Protein AF-A0A9D7GRB6-F1 (afdb_monomer)

pLDDT: mean 74.23, std 19.23, range [30.47, 96.69]

Solvent-accessible surface area (backbone atoms only — not comparable to full-atom values): 12781 Å² total; per-residue (Å²): 112,68,69,60,53,55,51,49,52,53,52,54,50,51,52,49,63,70,42,46,72,62,55,56,62,52,70,77,57,81,84,87,87,84,82,86,86,83,90,81,83,87,77,93,72,79,91,76,79,85,77,67,75,57,80,51,92,94,45,71,57,85,63,56,83,92,40,52,65,61,55,51,53,51,53,52,49,38,44,75,72,61,76,44,55,74,68,58,46,53,55,52,48,55,53,50,51,52,50,51,51,54,48,48,57,71,71,44,74,87,49,69,74,73,76,59,61,47,77,60,53,74,71,62,54,55,80,60,55,64,50,51,52,51,51,51,51,55,50,51,51,53,51,51,52,64,71,50,50,71,69,50,62,40,95,87,85,40,78,35,84,55,57,82,52,53,45,39,93,86,79,58,23,56,37,85,30,34,90,87,80,64,48,69,60,94,51,97,81,51,58,48,33,91,88,78,66,48,76,42,53,114

Structure (mmCIF, N/CA/C/O backbone):
data_AF-A0A9D7GRB6-F1
#
_entry.id   AF-A0A9D7GRB6-F1
#
loop_
_atom_site.group_PDB
_atom_site.id
_atom_site.type_symbol
_atom_site.label_atom_id
_atom_site.label_alt_id
_atom_site.label_comp_id
_atom_site.label_asym_id
_atom_site.label_entity_id
_atom_site.label_seq_id
_atom_site.pdbx_PDB_ins_code
_atom_site.Cartn_x
_atom_site.Cartn_y
_atom_site.Cartn_z
_atom_site.occupancy
_atom_site.B_iso_or_equiv
_atom_site.auth_seq_id
_atom_site.auth_comp_id
_atom_site.auth_asym_id
_atom_site.auth_atom_id
_atom_site.pdbx_PDB_model_num
ATOM 1 N N . MET A 1 1 ? 20.530 38.333 32.242 1.00 65.38 1 MET A N 1
ATOM 2 C CA . MET A 1 1 ? 21.457 37.936 31.153 1.00 65.38 1 MET A CA 1
ATOM 3 C C . MET A 1 1 ? 22.022 36.534 31.358 1.00 65.38 1 MET A C 1
ATOM 5 O O . MET A 1 1 ? 21.988 35.754 30.419 1.00 65.38 1 MET A O 1
ATOM 9 N N . THR A 1 2 ? 22.459 36.169 32.565 1.00 76.38 2 THR A N 1
ATOM 10 C CA . THR A 1 2 ? 23.012 34.835 32.875 1.00 76.38 2 THR A CA 1
ATOM 11 C C . THR A 1 2 ? 22.049 33.680 32.582 1.00 76.38 2 THR A C 1
ATOM 13 O O . THR A 1 2 ? 22.452 32.716 31.943 1.00 76.38 2 THR A O 1
ATOM 16 N N . SER A 1 3 ? 20.762 33.794 32.928 1.00 82.00 3 SER A N 1
ATOM 17 C CA . SER A 1 3 ? 19.780 32.722 32.675 1.00 82.00 3 SER A CA 1
ATOM 18 C C . SER A 1 3 ? 19.515 32.461 31.186 1.00 82.00 3 SER A C 1
ATOM 20 O O . SER A 1 3 ? 19.271 31.324 30.798 1.00 82.00 3 SER A O 1
ATOM 22 N N . LEU A 1 4 ? 19.610 33.495 30.340 1.00 86.75 4 LEU A N 1
ATOM 23 C CA . LEU A 1 4 ? 19.452 33.359 28.887 1.00 86.75 4 LEU A CA 1
ATOM 24 C C . LEU A 1 4 ? 20.675 32.674 28.264 1.00 86.75 4 LEU A C 1
ATOM 26 O O . LEU A 1 4 ? 20.525 31.817 27.399 1.00 86.75 4 LEU A O 1
ATOM 30 N N . ILE A 1 5 ? 21.874 32.992 28.760 1.00 91.19 5 ILE A N 1
ATOM 31 C CA . ILE A 1 5 ? 23.123 32.347 28.337 1.00 91.19 5 ILE A CA 1
ATOM 32 C C . ILE A 1 5 ? 23.120 30.868 28.740 1.00 91.19 5 ILE A C 1
ATOM 34 O O . ILE A 1 5 ? 23.418 30.013 27.913 1.00 91.19 5 ILE A O 1
ATOM 38 N N . VAL A 1 6 ? 22.718 30.549 29.975 1.00 90.06 6 VAL A N 1
ATOM 39 C CA . VAL A 1 6 ? 22.624 29.157 30.448 1.00 90.06 6 VAL A CA 1
ATOM 40 C C . VAL A 1 6 ? 21.597 28.366 29.633 1.00 90.06 6 VAL A C 1
ATOM 42 O O . VAL A 1 6 ? 21.891 27.252 29.204 1.00 90.06 6 VAL A O 1
ATOM 45 N N . GLY A 1 7 ? 20.428 28.950 29.347 1.00 90.62 7 GLY A N 1
ATOM 46 C CA . GLY A 1 7 ? 19.418 28.316 28.496 1.00 90.62 7 GLY A CA 1
ATOM 47 C C . GLY A 1 7 ? 19.926 28.035 27.080 1.00 90.62 7 GLY A C 1
ATOM 48 O O . GLY A 1 7 ? 19.751 26.931 26.570 1.00 90.62 7 GLY A O 1
ATOM 49 N N . LEU A 1 8 ? 20.621 28.998 26.468 1.00 94.44 8 LEU A N 1
ATOM 50 C CA . LEU A 1 8 ? 21.187 28.841 25.129 1.00 94.44 8 LEU A CA 1
ATOM 51 C C . LEU A 1 8 ? 22.271 27.755 25.090 1.00 94.44 8 LEU A C 1
ATOM 53 O O . LEU A 1 8 ? 22.273 26.933 24.178 1.00 94.44 8 LEU A O 1
ATOM 57 N N . VAL A 1 9 ? 23.144 27.693 26.099 1.00 94.75 9 VAL A N 1
ATOM 58 C CA . VAL A 1 9 ? 24.184 26.655 26.196 1.00 94.75 9 VAL A CA 1
ATOM 59 C C . VAL A 1 9 ? 23.571 25.259 26.325 1.00 94.75 9 VAL A C 1
ATOM 61 O O . VAL A 1 9 ? 24.031 24.334 25.659 1.00 94.75 9 VAL A O 1
ATOM 64 N N . LEU A 1 10 ? 22.508 25.097 27.119 1.00 94.12 10 LEU A N 1
ATOM 65 C CA . LEU A 1 10 ? 21.832 23.804 27.272 1.00 94.12 10 LEU A CA 1
ATOM 66 C C . LEU A 1 10 ? 21.112 23.364 25.991 1.00 94.12 10 LEU A C 1
ATOM 68 O O . LEU A 1 10 ? 21.194 22.195 25.618 1.00 94.12 10 LEU A O 1
ATOM 72 N N . ILE A 1 11 ? 20.456 24.292 25.288 1.00 94.44 11 ILE A N 1
ATOM 73 C CA . ILE A 1 11 ? 19.777 24.001 24.016 1.00 94.44 11 ILE A CA 1
ATOM 74 C C . ILE A 1 11 ? 20.798 23.616 22.941 1.00 94.44 11 ILE A C 1
ATOM 76 O O . ILE A 1 11 ? 20.655 22.579 22.296 1.00 94.44 11 ILE A O 1
ATOM 80 N N . VAL A 1 12 ? 21.858 24.412 22.776 1.00 93.81 12 VAL A N 1
ATOM 81 C CA . VAL A 1 12 ? 22.907 24.148 21.780 1.00 93.81 12 VAL A CA 1
ATOM 82 C C . VAL A 1 12 ? 23.642 22.842 22.098 1.00 93.81 12 VAL A C 1
ATOM 84 O O . VAL A 1 12 ? 23.866 22.034 21.198 1.00 93.81 12 VAL A O 1
ATOM 87 N N . GLY A 1 13 ? 23.949 22.586 23.373 1.00 92.00 13 GLY A N 1
ATOM 88 C CA . GLY A 1 13 ? 24.570 21.337 23.818 1.00 92.00 13 GLY A CA 1
ATOM 89 C C . GLY A 1 13 ? 23.689 20.108 23.579 1.00 92.00 13 GLY A C 1
ATOM 90 O O . GLY A 1 13 ? 24.179 19.090 23.091 1.00 92.00 13 GLY A O 1
ATOM 91 N N . GLY A 1 14 ? 22.383 20.209 23.848 1.00 91.56 14 GLY A N 1
ATOM 92 C CA . GLY A 1 14 ? 21.423 19.133 23.593 1.00 91.56 14 GLY A CA 1
ATOM 93 C C . GLY A 1 14 ? 21.277 18.804 22.105 1.00 91.56 14 GLY A C 1
ATOM 94 O O . GLY A 1 14 ? 21.304 17.633 21.727 1.00 91.56 14 GLY A O 1
ATOM 95 N N . ILE A 1 15 ? 21.199 19.829 21.249 1.00 90.94 15 ILE A N 1
ATOM 96 C CA . ILE A 1 15 ? 21.140 19.658 19.788 1.00 90.94 15 ILE A CA 1
ATOM 97 C C . ILE A 1 15 ? 22.430 19.007 19.271 1.00 90.94 15 ILE A C 1
ATOM 99 O O . ILE A 1 15 ? 22.367 18.066 18.481 1.00 90.94 15 ILE A O 1
ATOM 103 N N . ALA A 1 16 ? 23.598 19.453 19.743 1.00 86.56 16 ALA A N 1
ATOM 104 C CA . ALA A 1 16 ? 24.883 18.883 19.343 1.00 86.56 16 ALA A CA 1
ATOM 105 C C . ALA A 1 16 ? 25.030 17.411 19.770 1.00 86.56 16 ALA A C 1
ATOM 107 O O . ALA A 1 16 ? 25.493 16.587 18.980 1.00 86.56 16 ALA A O 1
ATOM 108 N N . PHE A 1 17 ? 24.589 17.057 20.982 1.00 88.31 17 PHE A N 1
ATOM 109 C CA . PHE A 1 17 ? 24.600 15.675 21.469 1.00 88.31 17 PHE A CA 1
ATOM 110 C C . PHE A 1 17 ? 23.692 14.763 20.630 1.00 88.31 17 PHE A C 1
ATOM 112 O O . PHE A 1 17 ? 24.100 13.666 20.250 1.00 88.31 17 PHE A O 1
ATOM 119 N N . ALA A 1 18 ? 22.494 15.236 20.271 1.00 85.06 18 ALA A N 1
ATOM 120 C CA . ALA A 1 18 ? 21.565 14.496 19.419 1.00 85.06 18 ALA A CA 1
ATOM 121 C C . ALA A 1 18 ? 22.053 14.362 17.962 1.00 85.06 18 ALA A C 1
ATOM 123 O O . ALA A 1 18 ? 21.797 13.347 17.315 1.00 85.06 18 ALA A O 1
ATOM 124 N N . ALA A 1 19 ? 22.777 15.360 17.443 1.00 79.94 19 ALA A N 1
ATOM 125 C CA . ALA A 1 19 ? 23.294 15.368 16.072 1.00 79.94 19 ALA A CA 1
ATOM 126 C C . ALA A 1 19 ? 24.624 14.605 15.897 1.00 79.94 19 ALA A C 1
ATOM 128 O O . ALA A 1 19 ? 24.976 14.228 14.776 1.00 79.94 19 ALA A O 1
ATOM 129 N N . ALA A 1 20 ? 25.356 14.332 16.983 1.00 79.19 20 ALA A N 1
ATOM 130 C CA . ALA A 1 20 ? 26.643 13.631 16.968 1.00 79.19 20 ALA A CA 1
ATOM 131 C C . ALA A 1 20 ? 26.664 12.289 16.189 1.00 79.19 20 ALA A C 1
ATOM 133 O O . ALA A 1 20 ? 27.606 12.082 15.416 1.00 79.19 20 ALA A O 1
ATOM 134 N N . PRO A 1 21 ? 25.673 11.377 16.307 1.00 72.88 21 PRO A N 1
ATOM 135 C CA . PRO A 1 21 ? 25.681 10.121 15.548 1.00 72.88 21 PRO A CA 1
ATOM 136 C C . PRO A 1 21 ? 25.435 10.303 14.040 1.00 72.88 21 PRO A C 1
ATOM 138 O O . PRO A 1 21 ? 25.879 9.474 13.247 1.00 72.88 21 PRO A O 1
ATOM 141 N N . LEU A 1 22 ? 24.770 11.387 13.624 1.00 71.25 22 LEU A N 1
ATOM 142 C CA . LEU A 1 22 ? 24.510 11.693 12.211 1.00 71.25 22 LEU A CA 1
ATOM 143 C C . LEU A 1 22 ? 25.721 12.345 11.536 1.00 71.25 22 LEU A C 1
ATOM 145 O O . LEU A 1 22 ? 26.006 12.070 10.373 1.00 71.25 22 LEU A O 1
ATOM 149 N N . LEU A 1 23 ? 26.462 13.170 12.280 1.00 68.31 23 LEU A N 1
ATOM 150 C CA . LEU A 1 23 ? 27.670 13.834 11.788 1.00 68.31 23 LEU A CA 1
ATOM 151 C C . LEU A 1 23 ? 28.828 12.843 11.591 1.00 68.31 23 LEU A C 1
ATOM 153 O O . LEU A 1 23 ? 29.526 12.938 10.586 1.00 68.31 23 LEU A O 1
ATOM 157 N N . ARG A 1 24 ? 28.974 11.839 12.473 1.00 66.00 24 ARG A N 1
ATOM 158 C CA . ARG A 1 24 ? 29.981 10.767 12.316 1.00 66.00 24 ARG A CA 1
ATOM 159 C C . ARG A 1 24 ? 29.756 9.905 11.070 1.00 66.00 24 ARG A C 1
ATOM 161 O O . ARG A 1 24 ? 30.712 9.556 10.396 1.00 66.00 24 ARG A O 1
ATOM 168 N N . ARG A 1 25 ? 28.497 9.625 10.705 1.00 52.62 25 ARG A N 1
ATOM 169 C CA . ARG A 1 25 ? 28.180 8.892 9.462 1.00 52.62 25 ARG A CA 1
ATOM 170 C C . ARG A 1 25 ? 28.544 9.665 8.195 1.00 52.62 25 ARG A C 1
ATOM 172 O O . ARG A 1 25 ? 28.720 9.050 7.151 1.00 52.62 25 ARG A O 1
ATOM 179 N N . ARG A 1 26 ? 28.620 10.998 8.270 1.00 51.03 26 ARG A N 1
ATOM 180 C CA . ARG A 1 26 ? 28.918 11.856 7.118 1.00 51.03 26 ARG A CA 1
ATOM 181 C C . ARG A 1 26 ? 30.416 12.059 6.896 1.00 51.03 26 ARG A C 1
ATOM 183 O O . ARG A 1 26 ? 30.803 12.299 5.764 1.00 51.03 26 ARG A O 1
ATOM 190 N N . SER A 1 27 ? 31.244 11.943 7.935 1.00 57.34 27 SER A N 1
ATOM 191 C CA . SER A 1 27 ? 32.704 12.068 7.818 1.00 57.34 27 SER A CA 1
ATOM 192 C C . SER A 1 27 ? 33.390 10.814 7.273 1.00 57.34 27 SER A C 1
ATOM 194 O O . SER A 1 27 ? 34.467 10.927 6.701 1.00 57.34 27 SER A O 1
ATOM 196 N N . ASP A 1 28 ? 32.764 9.641 7.406 1.00 52.66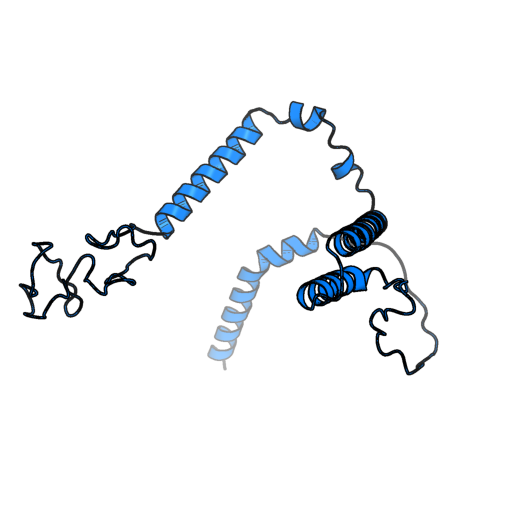 28 ASP A N 1
ATOM 197 C CA . ASP A 1 28 ? 33.303 8.386 6.856 1.00 52.66 28 ASP A CA 1
ATOM 198 C C . ASP A 1 28 ? 32.987 8.226 5.353 1.00 52.66 28 ASP A C 1
ATOM 200 O O . ASP A 1 28 ? 33.514 7.340 4.682 1.00 52.66 28 ASP A O 1
ATOM 204 N N . GLY A 1 29 ? 32.144 9.111 4.809 1.00 48.94 29 GLY A N 1
ATOM 205 C CA . GLY A 1 29 ? 31.837 9.218 3.389 1.00 48.94 29 GLY A CA 1
ATOM 206 C C . GLY A 1 29 ? 32.605 10.360 2.731 1.00 48.94 29 GLY A C 1
ATOM 207 O O . GLY A 1 29 ? 32.099 11.475 2.641 1.00 48.94 29 GLY A O 1
ATOM 208 N N . SER A 1 30 ? 33.770 10.027 2.176 1.00 42.19 30 SER A N 1
ATOM 209 C CA . SER A 1 30 ? 34.374 10.654 0.987 1.00 42.19 30 SER A CA 1
ATOM 210 C C . SER A 1 30 ? 34.895 12.098 1.075 1.00 42.19 30 SER A C 1
ATOM 212 O O . SER A 1 30 ? 34.183 13.059 0.809 1.00 42.19 30 SER A O 1
ATOM 214 N N . ASP A 1 31 ? 36.210 12.187 1.265 1.00 36.69 31 ASP A N 1
ATOM 215 C CA . ASP A 1 31 ? 37.131 13.063 0.526 1.00 36.69 31 ASP A CA 1
ATOM 216 C C . ASP A 1 31 ? 38.388 12.215 0.198 1.00 36.69 31 ASP A C 1
ATOM 218 O O . ASP A 1 31 ? 38.603 11.213 0.892 1.00 36.69 31 ASP A O 1
ATOM 222 N N . PRO A 1 32 ? 39.289 12.582 -0.743 1.00 56.88 32 PRO A N 1
ATOM 223 C CA . PRO A 1 32 ? 39.220 13.652 -1.753 1.00 56.88 32 PRO A CA 1
ATOM 224 C C . PRO A 1 32 ? 39.780 13.234 -3.145 1.00 56.88 32 PRO A C 1
ATOM 226 O O . PRO A 1 32 ? 40.523 12.264 -3.254 1.00 56.88 32 PRO A O 1
ATOM 229 N N . SER A 1 33 ? 39.521 14.010 -4.210 1.00 36.19 33 SER A N 1
ATOM 230 C CA . SER A 1 33 ? 40.541 14.385 -5.223 1.00 36.19 33 SER A CA 1
ATOM 231 C C . SER A 1 33 ? 39.955 15.264 -6.341 1.00 36.19 33 SER A C 1
ATOM 233 O O . SER A 1 33 ? 39.050 14.838 -7.053 1.00 36.19 33 SER A O 1
ATOM 235 N N . GLY A 1 34 ? 40.557 16.442 -6.560 1.00 31.83 34 GLY A N 1
ATOM 236 C CA . GLY A 1 34 ? 40.781 16.943 -7.924 1.00 31.83 34 GLY A CA 1
ATOM 237 C C . GLY A 1 34 ? 40.079 18.229 -8.383 1.00 31.83 34 GLY A C 1
ATOM 238 O O . GLY A 1 34 ? 39.118 18.167 -9.130 1.00 31.83 34 GLY A O 1
ATOM 239 N N . ALA A 1 35 ? 40.690 19.371 -8.050 1.00 30.48 35 ALA A N 1
ATOM 240 C CA . ALA A 1 35 ? 40.984 20.499 -8.955 1.00 30.48 35 ALA A CA 1
ATOM 241 C C . ALA A 1 35 ? 39.850 21.321 -9.635 1.00 30.48 35 ALA A C 1
ATOM 243 O O . ALA A 1 35 ? 39.161 20.888 -10.552 1.00 30.48 35 ALA A O 1
ATOM 244 N N . ALA A 1 36 ? 39.810 22.611 -9.270 1.00 33.69 36 ALA A N 1
ATOM 245 C CA . ALA A 1 36 ? 39.368 23.753 -10.095 1.00 33.69 36 ALA A CA 1
ATOM 246 C C . ALA A 1 36 ? 40.316 23.960 -11.322 1.00 33.69 36 ALA A C 1
ATOM 248 O O . ALA A 1 36 ? 41.353 23.293 -11.340 1.00 33.69 36 ALA A O 1
ATOM 249 N N . PRO A 1 37 ? 40.108 24.903 -12.285 1.00 51.41 37 PRO A N 1
ATOM 250 C CA . PRO A 1 37 ? 39.185 26.053 -12.297 1.00 51.41 37 PRO A CA 1
ATOM 251 C C . PRO A 1 37 ? 38.485 26.327 -13.657 1.00 51.41 37 PRO A C 1
ATOM 253 O O . PRO A 1 37 ? 38.696 25.629 -14.640 1.00 51.41 37 PRO A O 1
ATOM 256 N N . GLY A 1 38 ? 37.724 27.427 -13.738 1.00 30.47 38 GLY A N 1
ATOM 257 C CA . GLY A 1 38 ? 37.561 28.164 -15.000 1.00 30.47 38 GLY A CA 1
ATOM 258 C C . GLY A 1 38 ? 36.122 28.480 -15.388 1.00 30.47 38 GLY A C 1
ATOM 259 O O . GLY A 1 38 ? 35.462 27.696 -16.058 1.00 30.47 38 GLY A O 1
ATOM 260 N N . GLY A 1 39 ? 35.652 29.669 -15.012 1.00 33.47 39 GLY A N 1
ATOM 261 C CA . GLY A 1 39 ? 34.485 30.268 -15.650 1.00 33.47 39 GLY A CA 1
ATOM 262 C C . GLY A 1 39 ? 34.836 30.835 -17.026 1.00 33.47 39 GLY A C 1
ATOM 263 O O . GLY A 1 39 ? 35.947 31.316 -17.217 1.00 33.47 39 GLY A O 1
ATOM 264 N N . ALA A 1 40 ? 33.876 30.815 -17.950 1.00 34.66 40 ALA A N 1
ATOM 265 C CA . ALA A 1 40 ? 33.502 31.954 -18.789 1.00 34.66 40 ALA A CA 1
ATOM 266 C C . ALA A 1 40 ? 32.402 31.555 -19.789 1.00 34.66 40 ALA A C 1
ATOM 268 O O . ALA A 1 40 ? 32.578 30.664 -20.609 1.00 34.66 40 ALA A O 1
ATOM 269 N N . ASN A 1 41 ? 31.334 32.352 -19.752 1.00 37.25 41 ASN A N 1
ATOM 270 C CA . ASN A 1 41 ? 30.505 32.792 -20.873 1.00 37.25 41 ASN A CA 1
ATOM 271 C C . ASN A 1 41 ? 29.433 31.879 -21.499 1.00 37.25 41 ASN A C 1
ATOM 273 O O . ASN A 1 41 ? 29.687 30.980 -22.285 1.00 37.25 41 ASN A O 1
ATOM 277 N N . ALA A 1 42 ? 28.206 32.363 -21.269 1.00 33.22 42 ALA A N 1
ATOM 278 C CA . ALA A 1 42 ? 27.261 32.794 -22.299 1.00 33.22 42 ALA A CA 1
ATOM 279 C C . ALA A 1 42 ? 26.583 31.713 -23.150 1.00 33.22 42 ALA A C 1
ATOM 281 O O . ALA A 1 42 ? 27.071 31.327 -24.200 1.00 33.22 42 ALA A O 1
ATOM 282 N N . ALA A 1 43 ? 25.334 31.420 -22.794 1.00 34.00 43 ALA A N 1
ATOM 283 C CA . ALA A 1 43 ? 24.201 31.846 -23.613 1.00 34.00 43 ALA A CA 1
ATOM 284 C C . ALA A 1 43 ? 22.916 31.707 -22.792 1.00 34.00 43 ALA A C 1
ATOM 286 O O . ALA A 1 43 ? 22.458 30.607 -22.497 1.00 34.00 43 ALA A O 1
ATOM 287 N N . ARG A 1 44 ? 22.309 32.845 -22.435 1.00 39.22 44 ARG A N 1
ATOM 288 C CA . ARG A 1 44 ? 20.858 32.878 -22.252 1.00 39.22 44 ARG A CA 1
ATOM 289 C C . ARG A 1 44 ? 20.264 32.814 -23.655 1.00 39.22 44 ARG A C 1
ATOM 291 O O . ARG A 1 44 ? 20.180 33.835 -24.327 1.00 39.22 44 ARG A O 1
ATOM 298 N N . 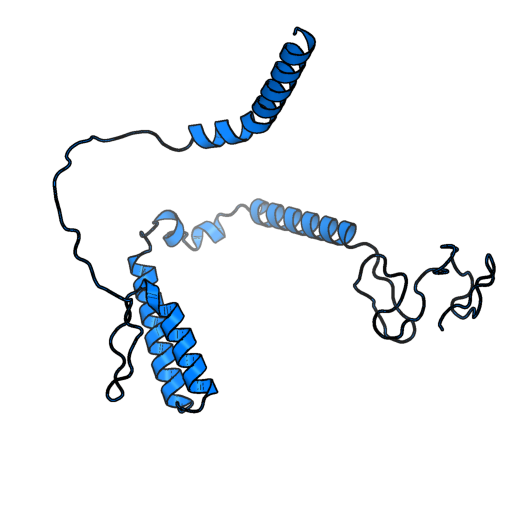GLY A 1 45 ? 19.938 31.603 -24.087 1.00 32.31 45 GLY A N 1
ATOM 299 C CA . GLY A 1 45 ? 18.952 31.345 -25.124 1.00 32.31 45 GLY A CA 1
ATOM 300 C C . GLY A 1 45 ? 17.641 31.044 -24.419 1.00 32.31 45 GLY A C 1
ATOM 301 O O . GLY A 1 45 ? 17.552 30.110 -23.627 1.00 32.31 45 GLY A O 1
ATOM 302 N N . HIS A 1 46 ? 16.676 31.921 -24.631 1.00 41.91 46 HIS A N 1
ATOM 303 C CA . HIS A 1 46 ? 15.284 31.733 -24.270 1.00 41.91 46 HIS A CA 1
ATOM 304 C C . HIS A 1 46 ? 14.715 30.555 -25.106 1.00 41.91 46 HIS A C 1
ATOM 306 O O . HIS A 1 46 ? 15.337 30.151 -26.085 1.00 41.91 46 HIS A O 1
ATOM 312 N N . GLU A 1 47 ? 13.515 30.081 -24.754 1.00 43.22 47 GLU A N 1
ATOM 313 C CA . GLU A 1 47 ? 12.591 29.256 -25.573 1.00 43.22 47 GLU A CA 1
ATOM 314 C C . GLU A 1 47 ? 12.901 27.753 -25.753 1.00 43.22 47 GLU A C 1
ATOM 316 O O . GLU A 1 47 ? 13.748 27.321 -26.528 1.00 43.22 47 GLU A O 1
ATOM 321 N N . GLY A 1 48 ? 12.100 26.941 -25.058 1.00 35.66 48 GLY A N 1
ATOM 322 C CA . GLY A 1 48 ? 12.037 25.492 -25.198 1.00 35.66 48 GLY A CA 1
ATOM 323 C C . GLY A 1 48 ? 10.999 24.914 -24.242 1.00 35.66 48 GLY A C 1
ATOM 324 O O . GLY A 1 48 ? 11.350 24.192 -23.316 1.00 35.66 48 GLY A O 1
ATOM 325 N N . GLU A 1 49 ? 9.732 25.291 -24.421 1.00 39.53 49 GLU A N 1
ATOM 326 C CA . GLU A 1 49 ? 8.589 24.576 -23.836 1.00 39.53 49 GLU A CA 1
ATOM 327 C C . GLU A 1 49 ? 8.784 23.065 -24.083 1.00 39.53 49 GLU A C 1
ATOM 329 O O . GLU A 1 49 ? 9.082 22.698 -25.229 1.00 39.53 49 GLU A O 1
ATOM 334 N N . PRO A 1 50 ? 8.690 22.178 -23.072 1.00 40.38 50 PRO A N 1
ATOM 335 C CA . PRO A 1 50 ? 8.842 20.749 -23.304 1.00 40.38 50 PRO A CA 1
ATOM 336 C C . PRO A 1 50 ? 7.690 20.295 -24.199 1.00 40.38 50 PRO A C 1
ATOM 338 O O . PRO A 1 50 ? 6.554 20.138 -23.754 1.00 40.38 50 PRO A O 1
ATOM 341 N N . ARG A 1 51 ? 7.978 20.129 -25.492 1.00 48.91 51 ARG A N 1
ATOM 342 C CA . ARG A 1 51 ? 7.030 19.568 -26.446 1.00 48.91 51 ARG A CA 1
ATOM 343 C C . ARG A 1 51 ? 6.736 18.139 -26.011 1.00 48.91 51 ARG A C 1
ATOM 345 O O . ARG A 1 51 ? 7.596 17.265 -26.107 1.00 48.91 51 ARG A O 1
ATOM 352 N N . ALA A 1 52 ? 5.523 17.943 -25.504 1.00 52.50 52 ALA A N 1
ATOM 353 C CA . ALA A 1 52 ? 4.927 16.631 -25.341 1.00 52.50 52 ALA A CA 1
ATOM 354 C C . ALA A 1 52 ? 4.965 15.883 -26.682 1.00 52.50 52 ALA A C 1
ATOM 356 O O . ALA A 1 52 ? 4.903 16.501 -27.755 1.00 52.50 52 ALA A O 1
ATOM 357 N N . ALA A 1 53 ? 5.094 14.559 -26.602 1.00 48.44 53 ALA A N 1
ATOM 358 C CA . ALA A 1 53 ? 5.057 13.691 -27.764 1.00 48.44 53 ALA A CA 1
ATOM 359 C C . ALA A 1 53 ? 3.796 14.015 -28.573 1.00 48.44 53 ALA A C 1
ATOM 361 O O . ALA A 1 53 ? 2.690 14.033 -28.052 1.00 48.44 53 ALA A O 1
ATOM 362 N N . THR A 1 54 ? 3.967 14.370 -29.841 1.00 46.88 54 THR A N 1
ATOM 363 C CA . THR A 1 54 ? 2.839 14.674 -30.719 1.00 46.88 54 THR A CA 1
ATOM 364 C C . THR A 1 54 ? 2.694 13.502 -31.674 1.00 46.88 54 THR A C 1
ATOM 366 O O . THR A 1 54 ? 3.619 13.194 -32.423 1.00 46.88 54 THR A O 1
ATOM 369 N N . LEU A 1 55 ? 1.552 12.817 -31.623 1.00 45.38 55 LEU A N 1
ATOM 370 C CA . LEU A 1 55 ? 1.183 11.800 -32.604 1.00 45.38 55 LEU A CA 1
ATOM 371 C C . LEU A 1 55 ? 0.962 12.480 -33.961 1.00 45.38 55 LEU A C 1
ATOM 373 O O . LEU A 1 55 ? -0.063 13.127 -34.177 1.00 45.38 55 LEU A O 1
ATOM 377 N N . VAL A 1 56 ? 1.924 12.334 -34.872 1.00 43.16 56 VAL A N 1
ATOM 378 C CA . VAL A 1 56 ? 1.807 12.761 -36.270 1.00 43.16 56 VAL A CA 1
ATOM 379 C C . VAL A 1 56 ? 1.866 11.509 -37.143 1.00 43.16 56 VAL A C 1
ATOM 381 O O . VAL A 1 56 ? 2.814 10.735 -37.069 1.00 43.16 56 VAL A O 1
ATOM 384 N N . ASP A 1 57 ? 0.821 11.292 -37.941 1.00 36.62 57 ASP A N 1
ATOM 385 C CA . ASP A 1 57 ? 0.766 10.261 -38.991 1.00 36.62 57 ASP A CA 1
ATOM 386 C C . ASP A 1 57 ? 1.066 8.816 -38.522 1.00 36.62 57 ASP A C 1
ATOM 388 O O . ASP A 1 57 ? 1.796 8.058 -39.153 1.00 36.62 57 ASP A O 1
ATOM 392 N N . GLY A 1 58 ? 0.529 8.426 -37.358 1.00 50.56 58 GLY A N 1
ATOM 393 C CA . GLY A 1 58 ? 0.678 7.065 -36.818 1.00 50.56 58 GLY A CA 1
ATOM 394 C C . GLY A 1 58 ? 2.081 6.720 -36.300 1.00 50.56 58 GLY A C 1
ATOM 395 O O . GLY A 1 58 ? 2.296 5.608 -35.819 1.00 50.56 58 GLY A O 1
ATOM 396 N N . THR A 1 59 ? 3.022 7.666 -36.336 1.00 44.59 59 THR A N 1
ATOM 397 C CA . THR A 1 59 ? 4.376 7.509 -35.799 1.00 44.59 59 THR A CA 1
ATOM 398 C C . THR A 1 59 ? 4.626 8.522 -34.686 1.00 44.59 59 THR A C 1
ATOM 400 O O . THR A 1 59 ? 4.549 9.730 -34.886 1.00 44.59 59 THR A O 1
ATOM 403 N N . VAL A 1 60 ? 4.904 8.022 -33.480 1.00 51.34 60 VAL A N 1
ATOM 404 C CA . VAL A 1 60 ? 5.254 8.849 -32.316 1.00 51.34 60 VAL A CA 1
ATOM 405 C C . VAL A 1 60 ? 6.727 9.244 -32.415 1.00 51.34 60 VAL A C 1
ATOM 407 O O . VAL A 1 60 ? 7.595 8.370 -32.357 1.00 51.34 60 VAL A O 1
ATOM 410 N N . GLU A 1 61 ? 7.005 10.544 -32.522 1.00 48.09 61 GLU A N 1
ATOM 411 C CA . GLU A 1 61 ? 8.360 11.096 -32.398 1.00 48.09 61 GLU A CA 1
ATOM 412 C C . GLU A 1 61 ? 8.975 10.725 -31.032 1.00 48.09 61 GLU A C 1
ATOM 414 O O . GLU A 1 61 ? 8.275 10.714 -30.011 1.00 48.09 61 GLU A O 1
ATOM 419 N N . PRO A 1 62 ? 10.273 10.384 -30.971 1.00 53.53 62 PRO A N 1
ATOM 420 C CA . PRO A 1 62 ? 10.870 9.820 -29.769 1.00 53.53 62 PRO A CA 1
ATOM 421 C C . PRO A 1 62 ? 10.930 10.848 -28.631 1.00 53.53 62 PRO A C 1
ATOM 423 O O . PRO A 1 62 ? 11.659 11.837 -28.693 1.00 53.53 62 PRO A O 1
ATOM 426 N N . ALA A 1 63 ? 10.192 10.574 -27.553 1.00 55.84 63 ALA A N 1
ATOM 427 C CA . ALA A 1 63 ? 10.311 11.303 -26.297 1.00 55.84 63 ALA A CA 1
ATOM 428 C C . ALA A 1 63 ? 11.711 11.082 -25.674 1.00 55.84 63 ALA A C 1
ATOM 430 O O . ALA A 1 63 ? 12.225 9.960 -25.733 1.00 55.84 63 ALA A O 1
ATOM 431 N N . PRO A 1 64 ? 12.335 12.111 -25.068 1.00 62.59 64 PRO A N 1
ATOM 432 C CA . PRO A 1 64 ? 13.611 11.957 -24.368 1.00 62.59 64 PRO A CA 1
ATOM 433 C C . PRO A 1 64 ? 13.485 10.971 -23.196 1.00 62.59 64 PRO A C 1
ATOM 435 O O . PRO A 1 64 ? 12.402 10.807 -22.641 1.00 62.59 64 PRO A O 1
ATOM 438 N N . ASP A 1 65 ? 14.595 10.349 -22.780 1.00 61.06 65 ASP A N 1
ATOM 439 C CA . ASP A 1 65 ? 14.618 9.269 -21.771 1.00 61.06 65 ASP A CA 1
ATOM 440 C C . ASP A 1 65 ? 13.868 9.621 -20.461 1.00 61.06 65 ASP A C 1
ATOM 442 O O . ASP A 1 65 ? 13.239 8.760 -19.849 1.00 61.06 65 ASP A O 1
ATOM 446 N N . GLY A 1 66 ? 13.858 10.899 -20.056 1.00 64.38 66 GLY A N 1
ATOM 447 C CA . GLY A 1 66 ? 13.126 11.396 -18.877 1.00 64.38 66 GLY A CA 1
ATOM 448 C C . GLY A 1 66 ? 11.610 11.581 -19.055 1.00 64.38 66 GLY A C 1
ATOM 449 O O . GLY A 1 66 ? 10.915 11.871 -18.086 1.00 64.38 66 GLY A O 1
ATOM 450 N N . ALA A 1 67 ? 11.086 11.420 -20.270 1.00 75.81 67 ALA A N 1
ATOM 451 C CA . ALA A 1 67 ? 9.676 11.595 -20.619 1.00 75.81 67 ALA A CA 1
ATOM 452 C C . ALA A 1 67 ? 8.954 10.268 -20.935 1.00 75.81 67 ALA A C 1
ATOM 454 O O . ALA A 1 67 ? 7.768 10.280 -21.256 1.00 75.81 67 ALA A O 1
ATOM 455 N N . LEU A 1 68 ? 9.630 9.118 -20.802 1.00 84.38 68 LEU A N 1
ATOM 456 C CA . LEU A 1 68 ? 9.050 7.795 -21.081 1.00 84.38 68 LEU A CA 1
ATOM 457 C C . LEU A 1 68 ? 7.863 7.446 -20.169 1.00 84.38 68 LEU A C 1
ATOM 459 O O . LEU A 1 68 ? 6.930 6.791 -20.621 1.00 84.38 68 LEU A O 1
ATOM 463 N N . GLY A 1 69 ? 7.874 7.911 -18.913 1.00 86.31 69 GLY A N 1
ATOM 464 C CA . GLY A 1 69 ? 6.737 7.755 -17.996 1.00 86.31 69 GLY A CA 1
ATOM 465 C C . GLY A 1 69 ? 5.500 8.520 -18.472 1.00 86.31 69 GLY A C 1
ATOM 466 O O . GLY A 1 69 ? 4.434 7.935 -18.603 1.00 86.31 69 GLY A O 1
ATOM 467 N N . MET A 1 70 ? 5.669 9.789 -18.857 1.00 87.12 70 MET A N 1
ATOM 468 C CA . MET A 1 70 ? 4.575 10.598 -19.416 1.00 87.12 70 MET A CA 1
ATOM 469 C C . MET A 1 70 ? 4.023 9.998 -20.718 1.00 87.12 70 MET A C 1
ATOM 471 O O . MET A 1 70 ? 2.820 10.036 -20.948 1.00 87.12 70 MET A O 1
ATOM 475 N N . ALA A 1 71 ? 4.882 9.390 -21.542 1.00 89.62 71 ALA A N 1
ATOM 476 C CA . ALA A 1 71 ? 4.454 8.696 -22.756 1.00 89.62 71 ALA A CA 1
ATOM 477 C C . ALA A 1 71 ? 3.636 7.418 -22.471 1.00 89.62 71 ALA A C 1
ATOM 479 O O . ALA A 1 71 ? 2.767 7.063 -23.266 1.00 89.62 71 ALA A O 1
ATOM 480 N N . LEU A 1 72 ? 3.895 6.719 -21.356 1.00 91.50 72 LEU A N 1
ATOM 481 C CA . LEU A 1 72 ? 3.058 5.596 -20.914 1.00 91.50 72 LEU A CA 1
ATOM 482 C C . LEU A 1 72 ? 1.693 6.089 -20.424 1.00 91.50 72 LEU A C 1
ATOM 484 O O . LEU A 1 72 ? 0.677 5.523 -20.823 1.00 91.50 72 LEU A O 1
ATOM 488 N N . ASP A 1 73 ? 1.668 7.167 -19.639 1.00 92.88 73 ASP A N 1
ATOM 489 C CA . ASP A 1 73 ? 0.425 7.760 -19.133 1.00 92.88 73 ASP A CA 1
ATOM 490 C C . ASP A 1 73 ? -0.475 8.260 -20.282 1.00 92.88 73 ASP A C 1
ATOM 492 O O . ASP A 1 73 ? -1.685 8.027 -20.288 1.00 92.88 73 ASP A O 1
ATOM 496 N N . GLU A 1 74 ? 0.107 8.895 -21.303 1.00 94.38 74 GLU A N 1
ATOM 497 C CA . GLU A 1 74 ? -0.615 9.335 -22.505 1.00 94.38 74 GLU A CA 1
ATOM 498 C C . GLU A 1 74 ? -1.179 8.151 -23.308 1.00 94.38 74 GLU A C 1
ATOM 500 O O . GLU A 1 74 ? -2.338 8.172 -23.731 1.00 94.38 74 GLU A O 1
ATOM 505 N N . LEU A 1 75 ? -0.402 7.072 -23.452 1.00 94.62 75 LEU A N 1
ATOM 506 C CA . LEU A 1 75 ? -0.846 5.851 -24.128 1.00 94.62 75 LEU A CA 1
ATOM 507 C C . LEU A 1 75 ? -2.029 5.185 -23.398 1.00 94.62 75 LEU A C 1
ATOM 509 O O . LEU A 1 75 ? -2.953 4.665 -24.034 1.00 94.62 75 LEU A O 1
ATOM 513 N N . GLU A 1 76 ? -2.015 5.186 -22.064 1.00 94.88 76 GLU A N 1
ATOM 514 C CA . GLU A 1 76 ? -3.117 4.675 -21.244 1.00 94.88 76 GLU A CA 1
ATOM 515 C C . GLU A 1 76 ? -4.372 5.540 -21.370 1.00 94.88 76 GLU A C 1
ATOM 517 O O . GLU A 1 76 ? -5.478 5.001 -21.505 1.00 94.88 76 GLU A O 1
ATOM 522 N N . LEU A 1 77 ? -4.203 6.863 -21.419 1.00 96.69 77 LEU A N 1
ATOM 523 C CA . LEU A 1 77 ? -5.289 7.802 -21.671 1.00 96.69 77 LEU A CA 1
ATOM 524 C C . LEU A 1 77 ? -5.932 7.548 -23.043 1.00 96.69 77 LEU A C 1
ATOM 526 O O . LEU A 1 77 ? -7.155 7.456 -23.144 1.00 96.69 77 LEU A O 1
ATOM 530 N N . ASP A 1 78 ? -5.135 7.374 -24.097 1.00 95.00 78 ASP A N 1
ATOM 531 C CA . ASP A 1 78 ? -5.633 7.116 -25.451 1.00 95.00 78 ASP A CA 1
ATOM 532 C C . ASP A 1 78 ? -6.400 5.792 -25.558 1.00 95.00 78 ASP A C 1
ATOM 534 O O . ASP A 1 78 ? -7.433 5.719 -26.235 1.00 95.00 78 ASP A O 1
ATOM 538 N N . ARG A 1 79 ? -5.964 4.753 -24.834 1.00 95.25 79 ARG A N 1
ATOM 539 C CA . ARG A 1 79 ? -6.719 3.500 -24.715 1.00 95.25 79 ARG A CA 1
ATOM 540 C C . ARG A 1 79 ? -8.028 3.691 -23.950 1.00 95.25 79 ARG A C 1
ATOM 542 O O . ARG A 1 79 ? -9.050 3.160 -24.383 1.00 95.25 79 ARG A O 1
ATOM 549 N N . ALA A 1 80 ? -8.023 4.439 -22.848 1.00 95.88 80 ALA A N 1
ATOM 550 C CA . ALA A 1 80 ? -9.232 4.735 -22.076 1.00 95.88 80 ALA A CA 1
ATOM 551 C C . ALA A 1 80 ? -10.248 5.563 -22.884 1.00 95.88 80 ALA A C 1
ATOM 553 O O . ALA A 1 80 ? -11.452 5.342 -22.778 1.00 95.88 80 ALA A O 1
ATOM 554 N N . MET A 1 81 ? -9.762 6.461 -23.746 1.00 94.62 81 MET A N 1
ATOM 555 C CA . MET A 1 81 ? -10.574 7.236 -24.691 1.00 94.62 81 MET A CA 1
ATOM 556 C C . MET A 1 81 ? -11.014 6.434 -25.927 1.00 94.62 81 MET A C 1
ATOM 558 O O . MET A 1 81 ? -11.743 6.960 -26.765 1.00 94.62 81 MET A O 1
ATOM 562 N N . GLY A 1 82 ? -10.582 5.176 -26.066 1.00 94.06 82 GLY A N 1
ATOM 563 C CA . GLY A 1 82 ? -10.947 4.307 -27.186 1.00 94.06 82 GLY A CA 1
ATOM 564 C C . GLY A 1 82 ? -10.275 4.661 -28.516 1.00 94.06 82 GLY A C 1
ATOM 565 O O . GLY A 1 82 ? -10.719 4.182 -29.556 1.00 94.06 82 GLY A O 1
ATOM 566 N N . LYS A 1 83 ? -9.208 5.473 -28.509 1.00 94.31 83 LYS A N 1
ATOM 567 C CA . LYS A 1 83 ? -8.465 5.843 -29.726 1.00 94.31 83 LYS A CA 1
ATOM 568 C C . LYS A 1 83 ? -7.612 4.704 -30.284 1.00 94.31 83 LYS A C 1
ATOM 570 O O . LYS A 1 83 ? -7.228 4.747 -31.448 1.00 94.31 83 LYS A O 1
ATOM 575 N N . LEU A 1 84 ? -7.298 3.710 -29.456 1.00 93.81 84 LEU A N 1
ATOM 576 C CA . LEU A 1 84 ? -6.383 2.625 -29.793 1.00 93.81 84 LEU A CA 1
ATOM 577 C C . LEU A 1 84 ? -7.060 1.266 -29.671 1.00 93.81 84 LEU A C 1
ATOM 579 O O . LEU A 1 84 ? -7.748 0.974 -28.686 1.00 93.81 84 LEU A O 1
ATOM 583 N N . SER A 1 85 ? -6.804 0.403 -30.655 1.00 94.44 85 SER A N 1
ATOM 584 C CA . SER A 1 85 ? -7.195 -0.998 -30.568 1.00 94.44 85 SER A CA 1
ATOM 585 C C . SER A 1 85 ? -6.357 -1.724 -29.498 1.00 94.44 85 SER A C 1
ATOM 587 O O . SER A 1 85 ? -5.245 -1.295 -29.170 1.00 94.44 85 SER A O 1
ATOM 589 N N . PRO A 1 86 ? -6.843 -2.849 -28.939 1.00 92.81 86 PRO A N 1
ATOM 590 C CA . PRO A 1 86 ? -6.063 -3.634 -27.983 1.00 92.81 86 PRO A CA 1
ATOM 591 C C . PRO A 1 86 ? -4.718 -4.118 -28.540 1.00 92.81 86 PRO A C 1
ATOM 593 O O . PRO A 1 86 ? -3.739 -4.158 -27.800 1.00 92.81 86 PRO A O 1
ATOM 596 N N . ALA A 1 87 ? -4.658 -4.466 -29.829 1.00 94.00 87 ALA A N 1
ATOM 597 C CA . ALA A 1 87 ? -3.430 -4.934 -30.468 1.00 94.00 87 ALA A CA 1
ATOM 598 C C . ALA A 1 87 ? -2.402 -3.799 -30.608 1.00 94.00 87 ALA A C 1
ATOM 600 O O . ALA A 1 87 ? -1.238 -3.981 -30.246 1.00 94.00 87 ALA A O 1
ATOM 601 N N . ASP A 1 88 ? -2.848 -2.618 -31.043 1.00 94.31 88 ASP A N 1
ATOM 602 C CA . ASP A 1 88 ? -1.977 -1.451 -31.226 1.00 94.31 88 ASP A CA 1
ATOM 603 C C . ASP A 1 88 ? -1.451 -0.931 -29.886 1.00 94.31 88 ASP A C 1
ATOM 605 O O . ASP A 1 88 ? -0.266 -0.626 -29.755 1.00 94.31 88 ASP A O 1
ATOM 609 N N . TYR A 1 89 ? -2.297 -0.920 -28.850 1.00 94.19 89 TYR A N 1
ATOM 610 C CA . TYR A 1 89 ? -1.882 -0.574 -27.491 1.00 94.19 89 TYR A CA 1
ATOM 611 C C . TYR A 1 89 ? -0.759 -1.486 -26.983 1.00 94.19 89 TYR A C 1
ATOM 613 O O . TYR A 1 89 ? 0.243 -0.997 -26.465 1.00 94.19 89 TYR A O 1
ATOM 621 N N . LEU A 1 90 ? -0.896 -2.808 -27.145 1.00 95.75 90 LEU A N 1
ATOM 622 C CA . LEU A 1 90 ? 0.124 -3.759 -26.697 1.00 95.75 90 LEU A CA 1
ATOM 623 C C . LEU A 1 90 ? 1.445 -3.568 -27.450 1.00 95.75 90 LEU A C 1
ATOM 625 O O . LEU A 1 90 ? 2.509 -3.591 -26.828 1.00 95.75 90 LEU A O 1
ATOM 629 N N . ALA A 1 91 ? 1.383 -3.338 -28.764 1.00 94.06 91 ALA A N 1
ATOM 630 C CA . ALA A 1 91 ? 2.566 -3.095 -29.584 1.00 94.06 91 ALA A CA 1
ATOM 631 C C . ALA A 1 91 ? 3.301 -1.808 -29.167 1.00 94.06 91 ALA A C 1
ATOM 633 O O . ALA A 1 91 ? 4.521 -1.822 -28.975 1.00 94.06 91 ALA A O 1
ATOM 634 N N . LEU A 1 92 ? 2.561 -0.712 -28.966 1.00 93.38 92 LEU A N 1
ATOM 635 C CA . LEU A 1 92 ? 3.114 0.575 -28.538 1.00 93.38 92 LEU A CA 1
ATOM 636 C C . LEU A 1 92 ? 3.683 0.508 -27.115 1.00 93.38 92 LEU A C 1
ATOM 638 O O . LEU A 1 92 ? 4.803 0.971 -26.879 1.00 93.38 92 LEU A O 1
ATOM 642 N N . ARG A 1 93 ? 2.972 -0.147 -26.189 1.00 94.56 93 ARG A N 1
ATOM 643 C CA . ARG A 1 93 ? 3.412 -0.354 -24.801 1.00 94.56 93 ARG A CA 1
ATOM 644 C C . ARG A 1 93 ? 4.713 -1.146 -24.740 1.00 94.56 93 ARG A C 1
ATOM 646 O O . ARG A 1 93 ? 5.671 -0.685 -24.129 1.00 94.56 93 ARG A O 1
ATOM 653 N N . ALA A 1 94 ? 4.802 -2.263 -25.462 1.00 94.75 94 ALA A N 1
ATOM 654 C CA . ALA A 1 94 ? 6.028 -3.059 -25.541 1.00 94.75 94 ALA A CA 1
ATOM 655 C C . ALA A 1 94 ? 7.207 -2.277 -26.157 1.00 94.75 94 ALA A C 1
ATOM 657 O O . ALA A 1 94 ? 8.375 -2.539 -25.861 1.00 94.75 94 ALA A O 1
ATOM 658 N N . GLY A 1 95 ? 6.933 -1.317 -27.045 1.00 92.50 95 GLY A N 1
ATOM 659 C CA . GLY A 1 95 ? 7.944 -0.407 -27.584 1.00 92.50 95 GLY A CA 1
ATOM 660 C C . GLY A 1 95 ? 8.450 0.614 -26.562 1.00 92.50 95 GLY A C 1
ATOM 661 O O . GLY A 1 95 ? 9.642 0.918 -26.545 1.00 92.50 9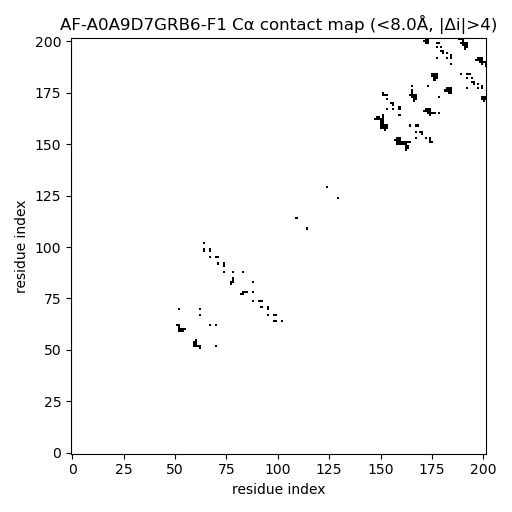5 GLY A O 1
ATOM 662 N N . LEU A 1 96 ? 7.568 1.165 -25.725 1.00 91.94 96 LEU A N 1
ATOM 663 C CA . LEU A 1 96 ? 7.946 2.079 -24.640 1.00 91.94 96 LEU A CA 1
ATOM 664 C C . LEU A 1 96 ? 8.697 1.348 -23.520 1.00 91.94 96 LEU A C 1
ATOM 666 O O . LEU A 1 96 ? 9.727 1.836 -23.066 1.00 91.94 96 LEU A O 1
ATOM 670 N N . GLU A 1 97 ? 8.244 0.152 -23.139 1.00 90.31 97 GLU A N 1
ATOM 671 C CA . GLU A 1 97 ? 8.895 -0.672 -22.113 1.00 90.31 97 GLU A CA 1
ATOM 672 C C . GLU A 1 97 ? 10.330 -1.044 -22.499 1.00 90.31 97 GLU A C 1
ATOM 674 O O . GLU A 1 97 ? 11.241 -0.858 -21.694 1.00 90.31 97 GLU A O 1
ATOM 679 N N . ARG A 1 98 ? 10.564 -1.483 -23.745 1.00 92.38 98 ARG A N 1
ATOM 680 C CA . ARG A 1 98 ? 11.925 -1.757 -24.240 1.00 92.38 98 ARG A CA 1
ATOM 681 C C . ARG A 1 98 ? 12.828 -0.529 -24.152 1.00 92.38 98 ARG A C 1
ATOM 683 O O . ARG A 1 98 ? 13.941 -0.617 -23.650 1.00 92.38 98 ARG A O 1
ATOM 690 N N . ARG A 1 99 ? 12.327 0.640 -24.560 1.00 87.62 99 ARG A N 1
ATOM 691 C CA . ARG A 1 99 ? 13.083 1.899 -24.469 1.00 87.62 99 ARG A CA 1
ATOM 692 C C . ARG A 1 99 ? 13.398 2.287 -23.023 1.00 87.62 99 ARG A C 1
ATOM 694 O O . ARG A 1 99 ? 14.501 2.751 -22.753 1.00 87.62 99 ARG A O 1
ATOM 701 N N . ALA A 1 100 ? 12.468 2.062 -22.095 1.00 86.75 100 ALA A N 1
ATOM 702 C CA . ALA A 1 100 ? 12.695 2.292 -20.669 1.00 86.75 100 ALA A CA 1
ATOM 703 C C . ALA A 1 100 ? 13.768 1.353 -20.103 1.00 86.75 100 ALA A C 1
ATOM 705 O O . ALA A 1 100 ? 14.634 1.793 -19.347 1.00 86.75 100 ALA A O 1
ATOM 706 N N . GLN A 1 101 ? 13.756 0.082 -20.511 1.00 85.62 101 GLN A N 1
ATOM 707 C CA . GLN A 1 101 ? 14.797 -0.881 -20.152 1.00 85.62 101 GLN A CA 1
ATOM 708 C C . GLN A 1 101 ? 16.167 -0.460 -20.697 1.00 85.62 101 GLN A C 1
ATOM 710 O O . GLN A 1 101 ? 17.139 -0.452 -19.945 1.00 85.62 101 GLN A O 1
ATOM 715 N N . ASP A 1 102 ? 16.241 -0.041 -21.961 1.00 86.88 102 ASP A N 1
ATOM 716 C CA . ASP A 1 102 ? 17.485 0.424 -22.582 1.00 86.88 102 ASP A CA 1
ATOM 717 C C . ASP A 1 102 ? 18.018 1.705 -21.920 1.00 86.88 102 ASP A C 1
ATOM 719 O O . ASP A 1 102 ? 19.223 1.852 -21.704 1.00 86.88 102 ASP A O 1
ATOM 723 N N . ALA A 1 103 ? 17.136 2.647 -21.574 1.00 84.81 103 ALA A N 1
ATOM 724 C CA . ALA A 1 103 ? 17.500 3.858 -20.841 1.00 84.81 103 ALA A CA 1
ATOM 725 C C . ALA A 1 103 ? 18.036 3.528 -19.439 1.00 84.81 103 ALA A C 1
ATOM 727 O O . ALA A 1 103 ? 19.080 4.049 -19.039 1.00 84.81 103 ALA A O 1
ATOM 728 N N . LEU A 1 104 ? 17.380 2.608 -18.723 1.00 82.38 104 LEU A N 1
ATOM 729 C CA . LEU A 1 104 ? 17.843 2.150 -17.417 1.00 82.38 104 LEU A CA 1
ATOM 730 C C . LEU A 1 104 ? 19.207 1.462 -17.528 1.00 82.38 104 LEU A C 1
ATOM 732 O O . LEU A 1 104 ? 20.106 1.796 -16.762 1.00 82.38 104 LEU A O 1
ATOM 736 N N . ALA A 1 105 ? 19.393 0.576 -18.509 1.00 84.25 105 ALA A N 1
ATOM 737 C CA . ALA A 1 105 ? 20.662 -0.102 -18.759 1.00 84.25 105 ALA A CA 1
ATOM 738 C C . ALA A 1 105 ? 21.805 0.879 -19.069 1.00 84.25 105 ALA A C 1
ATOM 740 O O . ALA A 1 105 ? 22.915 0.683 -18.588 1.00 84.25 105 ALA A O 1
ATOM 741 N N . ARG A 1 106 ? 21.535 1.960 -19.815 1.00 82.81 106 ARG A N 1
ATOM 742 C CA . ARG A 1 106 ? 22.516 3.030 -20.081 1.00 82.81 106 ARG A CA 1
ATOM 743 C C . ARG A 1 106 ? 22.842 3.867 -18.844 1.00 82.81 106 ARG A C 1
ATOM 745 O O . ARG A 1 106 ? 23.982 4.288 -18.680 1.00 82.81 106 ARG A O 1
ATOM 752 N N . SER A 1 107 ? 21.845 4.140 -18.001 1.00 77.44 107 SER A N 1
ATOM 753 C CA . SER A 1 107 ? 22.015 4.919 -16.763 1.00 77.44 107 SER A CA 1
ATOM 754 C C . SER A 1 107 ? 22.650 4.115 -15.626 1.00 77.44 107 SER A C 1
ATOM 756 O O . SER A 1 107 ? 23.251 4.679 -14.712 1.00 77.44 107 SER A O 1
ATOM 758 N N . ARG A 1 108 ? 22.525 2.789 -15.685 1.00 79.62 108 ARG A N 1
ATOM 759 C CA . ARG A 1 108 ? 23.152 1.870 -14.752 1.00 79.62 108 ARG A CA 1
ATOM 760 C C . ARG A 1 108 ? 24.642 1.832 -15.063 1.00 79.62 108 ARG A C 1
ATOM 762 O O . ARG A 1 108 ? 25.052 1.259 -16.068 1.00 79.62 108 ARG A O 1
ATOM 769 N N . LEU A 1 109 ? 25.468 2.393 -14.176 1.00 63.78 109 LEU A N 1
ATOM 770 C CA . LEU A 1 109 ? 26.858 1.952 -14.136 1.00 63.78 109 LEU A CA 1
ATOM 771 C C . LEU A 1 109 ? 26.836 0.447 -13.835 1.00 63.78 109 LEU A C 1
ATOM 773 O O . LEU A 1 109 ? 26.182 0.058 -12.862 1.00 63.78 109 LEU A O 1
ATOM 777 N N . PRO A 1 110 ? 27.499 -0.398 -14.645 1.00 60.75 110 PRO A N 1
ATOM 778 C CA . PRO A 1 110 ? 27.692 -1.792 -14.289 1.00 60.75 110 PRO A CA 1
ATOM 779 C C . PRO A 1 110 ? 28.373 -1.818 -12.925 1.00 60.75 110 PRO A C 1
ATOM 781 O O . PRO A 1 110 ? 29.500 -1.341 -12.789 1.00 60.75 110 PRO A O 1
ATOM 784 N N . ASP A 1 111 ? 27.668 -2.312 -11.913 1.00 57.00 111 ASP A N 1
ATOM 785 C CA . ASP A 1 111 ? 28.270 -2.572 -10.618 1.00 57.00 111 ASP A CA 1
ATOM 786 C C . ASP A 1 111 ? 28.687 -4.043 -10.639 1.00 57.00 111 ASP A C 1
ATOM 788 O O . ASP A 1 111 ? 27.836 -4.927 -10.468 1.00 57.00 111 ASP A O 1
ATOM 792 N N . PRO A 1 112 ? 29.978 -4.337 -10.882 1.00 56.97 112 PRO A N 1
ATOM 793 C CA . PRO A 1 112 ? 30.445 -5.709 -10.968 1.00 56.97 112 PRO A CA 1
ATOM 794 C C . PRO A 1 112 ? 30.201 -6.479 -9.665 1.00 56.97 112 PRO A C 1
ATOM 796 O O . PRO A 1 112 ? 30.218 -7.699 -9.696 1.00 56.97 112 PRO A O 1
ATOM 799 N N . GLN A 1 113 ? 29.946 -5.818 -8.531 1.00 56.09 113 GLN A N 1
ATOM 800 C CA . GLN A 1 113 ? 29.659 -6.486 -7.261 1.00 56.09 113 GLN A CA 1
ATOM 801 C C . GLN A 1 113 ? 28.196 -6.943 -7.145 1.00 56.09 113 GLN A C 1
ATOM 803 O O . GLN A 1 113 ? 27.927 -7.943 -6.483 1.00 56.09 113 GLN A O 1
ATOM 808 N N . ILE A 1 114 ? 27.261 -6.257 -7.812 1.00 58.72 114 ILE A N 1
ATOM 809 C CA . ILE A 1 114 ? 25.830 -6.607 -7.824 1.00 58.72 114 ILE A CA 1
ATOM 810 C C . ILE A 1 114 ? 25.527 -7.612 -8.939 1.00 58.72 114 ILE A C 1
ATOM 812 O O . ILE A 1 114 ? 24.789 -8.572 -8.726 1.00 58.72 114 ILE A O 1
ATOM 816 N N . ASP A 1 115 ? 26.118 -7.422 -10.121 1.00 63.06 115 ASP A N 1
ATOM 817 C CA . ASP A 1 115 ? 25.861 -8.275 -11.288 1.00 63.06 115 ASP A CA 1
ATOM 818 C C . ASP A 1 115 ? 26.693 -9.569 -11.288 1.00 63.06 115 ASP A C 1
ATOM 820 O O . ASP A 1 115 ? 26.351 -10.522 -11.989 1.00 63.06 115 ASP A O 1
ATOM 824 N N . ALA A 1 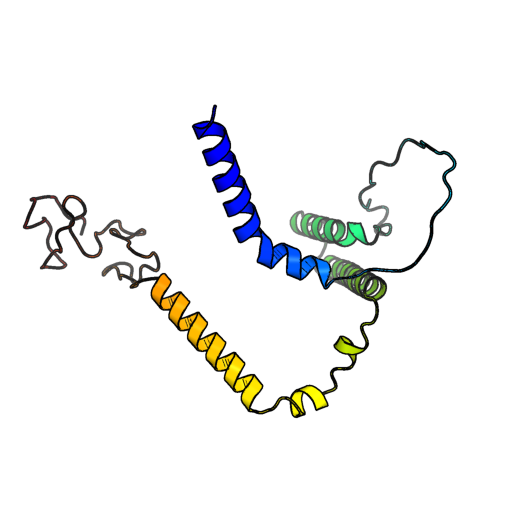116 ? 27.757 -9.639 -10.479 1.00 57.09 116 ALA A N 1
ATOM 825 C CA . ALA A 1 116 ? 28.571 -10.839 -10.310 1.00 57.09 116 ALA A CA 1
ATOM 826 C C . ALA A 1 116 ? 28.303 -11.583 -9.001 1.00 57.09 116 ALA A C 1
ATOM 828 O O . ALA A 1 116 ? 29.189 -12.314 -8.577 1.00 57.09 116 ALA A O 1
ATOM 829 N N . VAL A 1 117 ? 27.132 -11.447 -8.362 1.00 52.22 117 VAL A N 1
ATOM 830 C CA . VAL A 1 117 ? 26.707 -12.405 -7.327 1.00 52.22 117 VAL A CA 1
ATOM 831 C C . VAL A 1 117 ? 26.455 -13.733 -8.049 1.00 52.22 117 VAL A C 1
ATOM 833 O O . VAL A 1 117 ? 25.380 -13.924 -8.621 1.00 52.22 117 VAL A O 1
ATOM 836 N N . PRO A 1 118 ? 27.421 -14.669 -8.111 1.00 53.88 118 PRO A N 1
ATOM 837 C CA . PRO A 1 118 ? 27.207 -15.913 -8.817 1.00 53.88 118 PRO A CA 1
ATOM 838 C C . PRO A 1 118 ? 26.240 -16.730 -7.954 1.00 53.88 118 PRO A C 1
ATOM 840 O O . PRO A 1 118 ? 26.148 -16.523 -6.740 1.00 53.88 118 PRO A O 1
ATOM 843 N N . ALA A 1 119 ? 25.597 -17.747 -8.524 1.00 50.84 119 ALA A N 1
ATOM 844 C CA . ALA A 1 119 ? 24.874 -18.760 -7.744 1.00 50.84 119 ALA A CA 1
ATOM 845 C C . ALA A 1 119 ? 25.707 -19.328 -6.560 1.00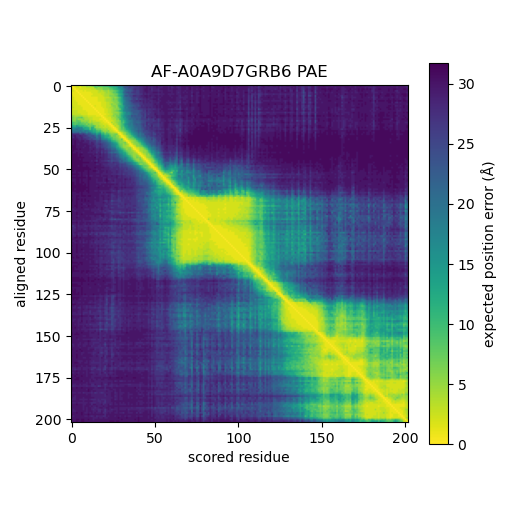 50.84 119 ALA A C 1
ATOM 847 O O . ALA A 1 119 ? 25.155 -19.841 -5.592 1.00 50.84 119 ALA A O 1
ATOM 848 N N . ALA A 1 120 ? 27.035 -19.162 -6.597 1.00 46.06 120 ALA A N 1
ATOM 849 C CA . ALA A 1 120 ? 27.968 -19.430 -5.511 1.00 46.06 120 ALA A CA 1
ATOM 850 C C . ALA A 1 120 ? 27.772 -18.578 -4.240 1.00 46.06 120 ALA A C 1
ATOM 852 O O . ALA A 1 120 ? 27.997 -19.104 -3.163 1.00 46.06 120 ALA A O 1
ATOM 853 N N . VAL A 1 121 ? 27.336 -17.312 -4.302 1.00 53.09 121 VAL A N 1
ATOM 854 C CA . VAL A 1 121 ? 27.053 -16.513 -3.085 1.00 53.09 121 VAL A CA 1
ATOM 855 C C . VAL A 1 121 ? 25.757 -16.981 -2.422 1.00 53.09 121 VAL A C 1
ATOM 857 O O . VAL A 1 121 ? 25.691 -17.041 -1.199 1.00 53.09 121 VAL A O 1
ATOM 860 N N . ALA A 1 122 ? 24.765 -17.421 -3.205 1.00 53.56 122 ALA A N 1
ATOM 861 C CA . ALA A 1 122 ? 23.595 -18.115 -2.662 1.00 53.56 122 ALA A CA 1
ATOM 862 C C . ALA A 1 122 ? 23.980 -19.453 -1.998 1.00 53.56 122 ALA A C 1
ATOM 864 O O . ALA A 1 122 ? 23.396 -19.820 -0.985 1.00 53.56 122 ALA A O 1
ATOM 865 N N . ALA A 1 123 ? 24.997 -20.142 -2.530 1.00 52.78 123 ALA A N 1
ATOM 866 C CA . ALA A 1 123 ? 25.548 -21.374 -1.960 1.00 52.78 123 ALA A CA 1
ATOM 867 C C . ALA A 1 123 ? 26.567 -21.153 -0.817 1.00 52.78 123 ALA A C 1
ATOM 869 O O . ALA A 1 123 ? 26.898 -22.105 -0.116 1.00 52.78 123 ALA A O 1
ATOM 870 N N . ALA A 1 124 ? 27.075 -19.929 -0.636 1.00 54.41 124 ALA A N 1
ATOM 871 C CA . ALA A 1 124 ? 28.096 -19.568 0.353 1.00 54.41 124 ALA A CA 1
ATOM 872 C C . ALA A 1 124 ? 27.559 -18.700 1.500 1.00 54.41 124 ALA A C 1
ATOM 874 O O . ALA A 1 124 ? 28.323 -18.332 2.394 1.00 54.41 124 ALA A O 1
ATOM 875 N N . LEU A 1 125 ? 26.261 -18.371 1.502 1.00 55.31 125 LEU A N 1
ATOM 876 C CA . LEU A 1 125 ? 25.612 -17.837 2.693 1.00 55.31 125 LEU A CA 1
ATOM 877 C C . LEU A 1 125 ? 25.710 -18.915 3.780 1.00 55.31 125 LEU A C 1
ATOM 879 O O . LEU A 1 125 ? 25.170 -20.004 3.583 1.00 55.31 125 LEU A O 1
ATOM 883 N N . PRO A 1 126 ? 26.391 -18.657 4.912 1.00 59.72 126 PRO A N 1
ATOM 884 C CA . PRO A 1 126 ? 26.366 -19.602 6.019 1.00 59.72 126 PRO A CA 1
ATOM 885 C C . PRO A 1 126 ? 24.902 -19.828 6.405 1.00 59.72 126 PRO A C 1
ATOM 887 O O . PRO A 1 126 ? 24.133 -18.867 6.423 1.00 59.72 126 PRO A O 1
ATOM 890 N N . ASP A 1 127 ? 24.510 -21.059 6.752 1.00 59.66 127 ASP A N 1
ATOM 891 C CA . ASP A 1 127 ? 23.131 -21.417 7.150 1.00 59.66 127 ASP A CA 1
ATOM 892 C C . ASP A 1 127 ? 22.552 -20.505 8.254 1.00 59.66 127 ASP A C 1
ATOM 894 O O . ASP A 1 127 ? 21.350 -20.486 8.524 1.00 59.66 127 ASP A O 1
ATOM 898 N N . GLU A 1 128 ? 23.420 -19.771 8.942 1.00 57.56 128 GLU A N 1
ATOM 899 C CA . GLU A 1 128 ? 23.139 -18.783 9.976 1.00 57.56 128 GLU A CA 1
ATOM 900 C C . GLU A 1 128 ? 22.570 -17.466 9.426 1.00 57.56 128 GLU A C 1
ATOM 902 O O . GLU A 1 128 ? 21.719 -16.868 10.079 1.00 57.56 128 GLU A O 1
ATOM 907 N N . ALA A 1 129 ? 22.969 -17.021 8.230 1.00 63.91 129 ALA A N 1
ATOM 908 C CA . ALA A 1 129 ? 22.478 -15.777 7.632 1.00 63.91 129 ALA A CA 1
ATOM 909 C C . ALA A 1 129 ? 20.981 -15.848 7.252 1.00 63.91 129 ALA A C 1
ATOM 911 O O . ALA A 1 129 ? 20.234 -14.940 7.632 1.00 63.91 129 ALA A O 1
ATOM 912 N N . PRO A 1 130 ? 20.484 -16.931 6.616 1.00 70.00 130 PRO A N 1
ATOM 913 C CA . PRO A 1 130 ? 19.049 -17.137 6.427 1.00 70.00 130 PRO A CA 1
ATOM 914 C C . PRO A 1 130 ? 18.285 -17.227 7.756 1.00 70.00 130 PRO A C 1
ATOM 916 O O . PRO A 1 130 ? 17.199 -16.663 7.883 1.00 70.00 130 PRO A O 1
ATOM 919 N N . ARG A 1 131 ? 18.861 -17.886 8.774 1.00 75.06 131 ARG A N 1
ATOM 920 C CA . ARG A 1 131 ? 18.256 -18.012 10.114 1.00 75.06 131 ARG A CA 1
ATOM 921 C C . ARG A 1 131 ? 18.167 -16.675 10.849 1.00 75.06 131 ARG A C 1
ATOM 923 O O . ARG A 1 131 ? 17.144 -16.393 11.464 1.00 75.06 131 ARG A O 1
ATOM 930 N N . ALA A 1 132 ? 19.200 -15.840 10.766 1.00 76.62 132 ALA A N 1
ATOM 931 C CA . ALA A 1 132 ? 19.203 -14.505 11.353 1.00 76.62 132 ALA A CA 1
ATOM 932 C C . ALA A 1 132 ? 18.142 -13.607 10.703 1.00 76.62 132 ALA A C 1
ATOM 934 O O . ALA A 1 132 ? 17.400 -12.927 11.408 1.00 76.62 132 ALA A O 1
ATOM 935 N N . LEU A 1 133 ? 18.011 -13.649 9.373 1.00 80.56 133 LEU A N 1
ATOM 936 C CA . LEU A 1 133 ? 16.972 -12.899 8.670 1.00 80.56 133 LEU A CA 1
ATOM 937 C C . LEU A 1 133 ? 15.562 -13.390 9.036 1.00 80.56 133 LEU A C 1
ATOM 939 O O . LEU A 1 133 ? 14.682 -12.570 9.290 1.00 80.56 133 LEU A O 1
ATOM 943 N N . ALA A 1 134 ? 15.359 -14.707 9.135 1.00 83.94 134 ALA A N 1
ATOM 944 C CA . ALA A 1 134 ? 14.097 -15.285 9.595 1.00 83.94 134 ALA A CA 1
ATOM 945 C C . ALA A 1 134 ? 13.756 -14.859 11.036 1.00 83.94 134 ALA A C 1
ATOM 947 O O . ALA A 1 134 ? 12.619 -14.485 11.311 1.00 83.94 134 ALA A O 1
ATOM 948 N N . ALA A 1 135 ? 14.743 -14.829 11.937 1.00 85.88 135 ALA A N 1
ATOM 949 C CA . ALA A 1 135 ? 14.555 -14.367 13.311 1.00 85.88 135 ALA A CA 1
ATOM 950 C C . ALA A 1 135 ? 14.165 -12.879 13.379 1.00 85.88 135 ALA A C 1
ATOM 952 O O . ALA A 1 135 ? 13.296 -12.499 14.167 1.00 85.88 135 ALA A O 1
ATOM 953 N N . ILE A 1 136 ? 14.770 -12.039 12.531 1.00 88.50 136 ILE A N 1
ATOM 954 C CA . ILE A 1 136 ? 14.412 -10.619 12.405 1.00 88.50 136 ILE A CA 1
ATOM 955 C C . ILE A 1 136 ? 12.982 -10.470 11.871 1.00 88.50 136 ILE A C 1
ATOM 957 O O . ILE A 1 136 ? 12.218 -9.673 12.413 1.00 88.50 136 ILE A O 1
ATOM 961 N N . ALA A 1 137 ? 12.598 -11.245 10.853 1.00 91.56 137 ALA A N 1
ATOM 962 C CA . ALA A 1 137 ? 11.243 -11.230 10.302 1.00 91.56 137 ALA A CA 1
ATOM 963 C C . ALA A 1 137 ? 10.197 -11.639 11.354 1.00 91.56 137 ALA A C 1
ATOM 965 O O . ALA A 1 137 ? 9.237 -10.904 11.579 1.00 91.56 137 ALA A O 1
ATOM 966 N N . GLU A 1 138 ? 10.430 -12.729 12.090 1.00 94.06 138 GLU A N 1
ATOM 967 C CA . GLU A 1 138 ? 9.554 -13.173 13.183 1.00 94.06 138 GLU A CA 1
ATOM 968 C C . GLU A 1 138 ? 9.462 -12.117 14.301 1.00 94.06 138 GLU A C 1
ATOM 970 O O . GLU A 1 138 ? 8.408 -11.880 14.896 1.00 94.0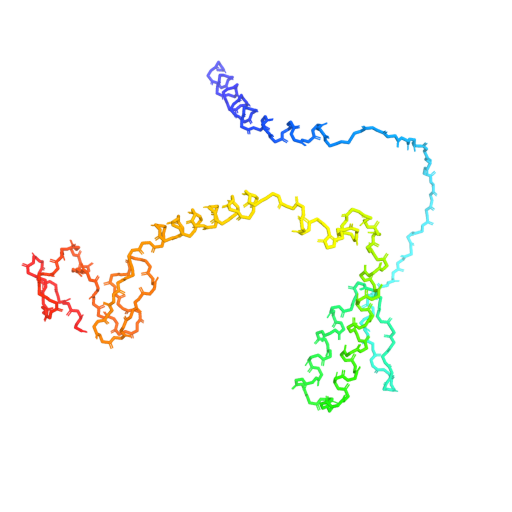6 138 GLU A O 1
ATOM 975 N N . GLN A 1 139 ? 10.573 -11.448 14.623 1.00 94.25 139 GLN A N 1
ATOM 976 C CA . GLN A 1 139 ? 10.570 -10.353 15.590 1.00 94.25 139 GLN A CA 1
ATOM 977 C C . GLN A 1 139 ? 9.754 -9.152 15.089 1.00 94.25 139 GLN A C 1
ATOM 979 O O . GLN A 1 139 ? 8.967 -8.594 15.855 1.00 94.25 139 GLN A O 1
ATOM 984 N N . ALA A 1 140 ? 9.896 -8.782 13.816 1.00 93.62 140 ALA A N 1
ATOM 985 C CA . ALA A 1 140 ? 9.127 -7.708 13.199 1.00 93.62 140 ALA A CA 1
ATOM 986 C C . ALA A 1 140 ? 7.623 -8.024 13.185 1.00 93.62 140 ALA A C 1
ATOM 988 O O . ALA A 1 140 ? 6.821 -7.178 13.575 1.00 93.62 140 ALA A O 1
ATOM 989 N N . GLU A 1 141 ? 7.233 -9.248 12.827 1.00 92.19 141 GLU A N 1
ATOM 990 C CA . GLU A 1 141 ? 5.835 -9.693 12.846 1.00 92.19 141 GLU A CA 1
ATOM 991 C C . GLU A 1 141 ? 5.231 -9.621 14.250 1.00 92.19 141 GLU A C 1
ATOM 993 O O . GLU A 1 141 ? 4.143 -9.070 14.430 1.00 92.19 141 GLU A O 1
ATOM 998 N N . ARG A 1 142 ? 5.957 -10.095 15.269 1.00 90.19 142 ARG A N 1
ATOM 999 C CA . ARG A 1 142 ? 5.520 -9.998 16.671 1.00 90.19 142 ARG A CA 1
ATOM 1000 C C . ARG A 1 142 ? 5.323 -8.552 17.115 1.00 90.19 142 ARG A C 1
ATOM 1002 O O . ARG A 1 142 ? 4.321 -8.250 17.762 1.00 90.19 142 ARG A O 1
ATOM 1009 N N . LEU A 1 143 ? 6.239 -7.653 16.751 1.00 92.62 143 LEU A N 1
ATOM 1010 C CA . LEU A 1 143 ? 6.119 -6.226 17.060 1.00 92.62 143 LEU A CA 1
ATOM 1011 C C . LEU A 1 143 ? 4.911 -5.598 16.359 1.00 92.62 143 LEU A C 1
ATOM 1013 O O . LEU A 1 143 ? 4.139 -4.884 16.995 1.00 92.62 143 LEU A O 1
ATOM 1017 N N . VAL A 1 144 ? 4.700 -5.900 15.077 1.00 88.00 144 VAL A N 1
ATOM 1018 C CA . VAL A 1 144 ? 3.536 -5.414 14.322 1.00 88.00 144 VAL A CA 1
ATOM 1019 C C . VAL A 1 144 ? 2.232 -5.924 14.936 1.00 88.00 144 VAL A C 1
ATOM 1021 O O . VAL A 1 144 ? 1.289 -5.147 15.085 1.00 88.00 144 VAL A O 1
ATOM 1024 N N . HIS A 1 145 ? 2.170 -7.196 15.336 1.00 85.00 145 HIS A N 1
ATOM 1025 C CA . HIS A 1 145 ? 1.002 -7.755 16.016 1.00 85.00 145 HIS A CA 1
ATOM 1026 C C . HIS A 1 145 ? 0.743 -7.098 17.374 1.00 85.00 145 HIS A C 1
ATOM 1028 O O . HIS A 1 145 ? -0.402 -6.763 17.671 1.00 85.00 145 HIS A O 1
ATOM 1034 N N . ALA A 1 146 ? 1.786 -6.853 18.169 1.00 84.25 146 ALA A N 1
ATOM 1035 C CA . ALA A 1 146 ? 1.653 -6.154 19.444 1.00 84.25 146 ALA A CA 1
ATOM 1036 C C . ALA A 1 146 ? 1.146 -4.711 19.262 1.00 84.25 146 ALA A C 1
ATOM 1038 O O . ALA A 1 146 ? 0.294 -4.256 20.023 1.00 84.25 146 ALA A O 1
ATOM 1039 N N . LEU A 1 147 ? 1.621 -4.008 18.229 1.00 83.06 147 LEU A N 1
ATOM 1040 C CA . LEU A 1 147 ? 1.207 -2.635 17.923 1.00 83.06 147 LEU A CA 1
ATOM 1041 C C . LEU A 1 147 ? -0.209 -2.546 17.340 1.00 83.06 147 LEU A C 1
ATOM 1043 O O . LEU A 1 147 ? -0.918 -1.581 17.616 1.00 83.06 147 LEU A O 1
ATOM 1047 N N . ARG A 1 148 ? -0.641 -3.538 16.548 1.00 82.69 148 ARG A N 1
ATOM 1048 C CA . ARG A 1 148 ? -1.997 -3.578 15.973 1.00 82.69 148 ARG A CA 1
ATOM 1049 C C . ARG A 1 148 ? -3.099 -3.815 17.005 1.00 82.69 148 ARG A C 1
ATOM 1051 O O . ARG A 1 148 ? -4.251 -3.584 16.670 1.00 82.69 148 ARG A O 1
ATOM 1058 N N . GLY A 1 149 ? -2.783 -4.228 18.233 1.00 74.44 149 GLY A N 1
ATOM 1059 C CA . GLY A 1 149 ? -3.784 -4.479 19.274 1.00 74.44 149 GLY A CA 1
ATOM 1060 C C . GLY A 1 149 ? -4.768 -5.618 18.936 1.00 74.44 149 GLY A C 1
ATOM 1061 O O . GLY A 1 149 ? -4.689 -6.235 17.872 1.00 74.44 149 GLY A O 1
ATOM 1062 N N . PRO A 1 150 ? -5.689 -5.955 19.856 1.00 73.94 150 PRO A N 1
ATOM 1063 C CA . PRO A 1 150 ? -6.668 -7.013 19.629 1.00 73.94 150 PRO A CA 1
ATOM 1064 C C . PRO A 1 150 ? -7.721 -6.592 18.593 1.00 73.94 150 PRO A C 1
ATOM 1066 O O . PRO A 1 150 ? -8.349 -5.539 18.715 1.00 73.94 150 PRO A O 1
ATOM 1069 N N . VAL A 1 151 ? -7.944 -7.456 17.599 1.00 78.44 151 VAL A N 1
ATOM 1070 C CA . VAL A 1 151 ? -9.036 -7.338 16.621 1.00 78.44 151 VAL A CA 1
ATOM 1071 C C . VAL A 1 151 ? -10.342 -7.695 17.325 1.00 78.44 151 VAL A C 1
ATOM 1073 O O . VAL A 1 151 ? -10.537 -8.837 17.744 1.00 78.44 151 VAL A O 1
ATOM 1076 N N . VAL A 1 152 ? -11.240 -6.724 17.470 1.00 84.25 152 VAL A N 1
ATOM 1077 C CA . VAL A 1 152 ? -12.587 -6.963 18.005 1.00 84.25 152 VAL A CA 1
ATOM 1078 C C . VAL A 1 152 ? -13.498 -7.465 16.885 1.00 84.25 152 VAL A C 1
ATOM 1080 O O . VAL A 1 152 ? -13.355 -7.067 15.735 1.00 84.25 152 VAL A O 1
ATOM 1083 N N . ALA A 1 153 ? -14.440 -8.357 17.179 1.00 85.31 153 ALA A N 1
ATOM 1084 C CA . ALA A 1 153 ? -15.396 -8.853 16.190 1.00 85.31 153 ALA A CA 1
ATOM 1085 C C . ALA A 1 153 ? -16.802 -8.326 16.489 1.00 85.31 153 ALA A C 1
ATOM 1087 O O . ALA A 1 153 ? -17.244 -8.311 17.634 1.00 85.31 153 ALA A O 1
ATOM 1088 N N . CYS A 1 154 ? -17.511 -7.912 15.441 1.00 85.19 154 CYS A N 1
ATOM 1089 C CA . CYS A 1 154 ? -18.943 -7.659 15.502 1.00 85.19 154 CYS A CA 1
ATOM 1090 C C . CYS A 1 154 ? -19.685 -8.987 15.329 1.00 85.19 154 CYS A C 1
ATOM 1092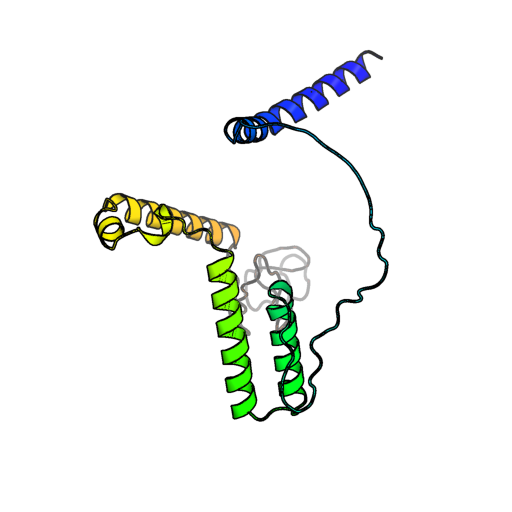 O O . CYS A 1 154 ? -19.395 -9.722 14.384 1.00 85.19 154 CYS A O 1
ATOM 1094 N N . ALA A 1 155 ? -20.667 -9.263 16.188 1.00 82.38 155 ALA A N 1
ATOM 1095 C CA . ALA A 1 155 ? -21.498 -10.464 16.085 1.00 82.38 155 ALA A CA 1
ATOM 1096 C C . ALA A 1 155 ? -22.277 -10.542 14.756 1.00 82.38 155 ALA A C 1
ATOM 1098 O O . ALA A 1 155 ? -22.494 -11.631 14.237 1.00 82.38 155 ALA A O 1
ATOM 1099 N N . THR A 1 156 ? -22.646 -9.390 14.187 1.00 86.31 156 THR A N 1
ATOM 1100 C CA . THR A 1 156 ? -23.454 -9.302 12.961 1.00 86.31 156 THR A CA 1
ATOM 1101 C C . THR A 1 156 ? -22.605 -9.212 11.693 1.00 86.31 156 THR A C 1
ATOM 1103 O O . THR A 1 156 ? -22.898 -9.869 10.700 1.00 86.31 156 THR A O 1
ATOM 1106 N N . CYS A 1 157 ? -21.546 -8.396 11.699 1.00 89.19 157 CYS A N 1
ATOM 1107 C CA . CYS A 1 157 ? -20.774 -8.097 10.487 1.00 89.19 157 CYS A CA 1
ATOM 1108 C C . CYS A 1 157 ? -19.436 -8.849 10.401 1.00 89.19 157 CYS A C 1
ATOM 1110 O O . CYS A 1 157 ? -18.795 -8.819 9.350 1.00 89.19 157 CYS A O 1
ATOM 1112 N N . GLY A 1 158 ? -18.957 -9.450 11.497 1.00 88.25 158 GLY A N 1
ATOM 1113 C CA . GLY A 1 158 ? -17.666 -10.143 11.564 1.00 88.25 158 GLY A CA 1
ATOM 1114 C C . GLY A 1 158 ? -16.490 -9.271 12.051 1.00 88.25 158 GLY A C 1
ATOM 1115 O O . GLY A 1 158 ? -16.717 -8.234 12.691 1.00 88.25 158 GLY A O 1
ATOM 1116 N N . PRO A 1 159 ? -15.234 -9.651 11.748 1.00 88.44 159 PRO A N 1
ATOM 1117 C CA . PRO A 1 159 ? -14.021 -9.026 12.293 1.00 88.44 159 PRO A CA 1
ATOM 1118 C C . PRO A 1 159 ? -13.917 -7.524 12.001 1.00 88.44 159 PRO A C 1
ATOM 1120 O O . PRO A 1 159 ? -14.171 -7.105 10.873 1.00 88.44 159 PRO A O 1
ATOM 1123 N N . ARG A 1 160 ? -13.528 -6.718 12.999 1.00 90.19 160 ARG A N 1
ATOM 1124 C CA . ARG A 1 160 ? -13.161 -5.303 12.837 1.00 90.19 160 ARG A CA 1
ATOM 1125 C C . ARG A 1 160 ? -11.645 -5.134 12.946 1.00 90.19 160 ARG A C 1
ATOM 1127 O O . ARG A 1 160 ? -11.114 -5.220 14.055 1.00 90.19 160 ARG A O 1
ATOM 1134 N N . PRO A 1 161 ? -10.940 -4.933 11.816 1.00 82.69 161 PRO A N 1
ATOM 1135 C CA . PRO A 1 161 ? -9.489 -4.766 11.814 1.00 82.69 161 PRO A CA 1
ATOM 1136 C C . PRO A 1 161 ? -9.032 -3.449 12.458 1.00 82.69 161 PRO A C 1
ATOM 1138 O O . PRO A 1 161 ? -7.837 -3.272 12.681 1.00 82.69 161 PRO A O 1
ATOM 1141 N N . GLU A 1 162 ? -9.948 -2.519 12.735 1.00 80.00 162 GLU A N 1
ATOM 1142 C CA . GLU A 1 162 ? -9.643 -1.231 13.339 1.00 80.00 162 GLU A CA 1
ATOM 1143 C C . GLU A 1 162 ? -9.311 -1.387 14.841 1.00 80.00 162 GLU A C 1
ATOM 1145 O O . GLU A 1 162 ? -10.179 -1.773 15.635 1.00 80.00 162 GLU A O 1
ATOM 1150 N N . PRO A 1 163 ? -8.077 -1.066 15.275 1.00 74.38 163 PRO A N 1
ATOM 1151 C CA . PRO A 1 163 ? -7.690 -1.180 16.676 1.00 74.38 163 PRO A CA 1
ATOM 1152 C C . PRO A 1 163 ? -8.502 -0.241 17.567 1.00 74.38 163 PRO A C 1
ATOM 1154 O O . PRO A 1 163 ? -8.646 0.947 17.279 1.00 74.38 163 PRO A O 1
ATOM 1157 N N . GLY A 1 164 ? -9.004 -0.763 18.688 1.00 75.19 164 GLY A N 1
ATOM 1158 C CA . GLY A 1 164 ? -9.713 0.041 19.688 1.00 75.19 164 GLY A CA 1
ATOM 1159 C C . GLY A 1 164 ? -11.098 0.536 19.254 1.00 75.19 164 GLY A C 1
ATOM 1160 O O . GLY A 1 164 ? -11.639 1.448 19.885 1.00 75.19 164 GLY A O 1
ATOM 1161 N N . ALA A 1 165 ? -11.685 -0.044 18.200 1.00 80.19 165 ALA A N 1
ATOM 1162 C CA . ALA A 1 165 ? -13.037 0.282 17.766 1.00 80.19 165 ALA A CA 1
ATOM 1163 C C . ALA A 1 165 ? -14.059 0.045 18.894 1.00 80.19 165 ALA A C 1
ATOM 1165 O O . ALA A 1 165 ? -14.228 -1.075 19.370 1.00 80.19 165 ALA A O 1
ATOM 1166 N N . ARG A 1 166 ? -14.768 1.108 19.301 1.00 81.31 166 ARG A N 1
ATOM 1167 C CA . ARG A 1 166 ? -15.887 1.038 20.265 1.00 81.31 166 ARG A CA 1
ATOM 1168 C C . ARG A 1 166 ? -17.229 0.725 19.604 1.00 81.31 166 ARG A C 1
ATOM 1170 O O . ARG A 1 166 ? -18.182 0.390 20.298 1.00 81.31 166 ARG A O 1
ATOM 1177 N N . PHE A 1 167 ? -17.309 0.854 18.281 1.00 85.12 167 PHE A N 1
ATOM 1178 C CA . PHE A 1 167 ? -18.500 0.593 17.476 1.00 85.12 167 PHE A CA 1
ATOM 1179 C C . PHE A 1 167 ? -18.118 -0.072 16.153 1.00 85.12 167 PHE A C 1
ATOM 1181 O O . PHE A 1 167 ? -17.020 0.149 15.643 1.00 85.12 167 PHE A O 1
ATOM 1188 N N . CYS A 1 168 ? -19.029 -0.853 15.573 1.00 87.75 168 CYS A N 1
ATOM 1189 C CA . CYS A 1 168 ? -18.858 -1.408 14.237 1.00 87.75 168 CYS A CA 1
ATOM 1190 C C . CYS A 1 168 ? -19.027 -0.316 13.170 1.00 87.75 168 CYS A C 1
ATOM 1192 O O . CYS A 1 168 ? -20.078 0.314 13.092 1.00 87.75 168 CYS A O 1
ATOM 1194 N N . SER A 1 169 ? -18.029 -0.147 12.300 1.00 88.44 169 SER A N 1
ATOM 1195 C CA . SER A 1 169 ? -18.055 0.793 11.168 1.00 88.44 169 SER A CA 1
ATOM 1196 C C . SER A 1 169 ? -19.132 0.475 10.120 1.00 88.44 169 SER A C 1
ATOM 1198 O O . SER A 1 169 ? -19.509 1.349 9.346 1.00 88.44 169 SER A O 1
ATOM 1200 N N . THR A 1 170 ? -19.649 -0.758 10.099 1.00 90.75 170 THR A N 1
ATOM 1201 C CA . THR A 1 170 ? -20.672 -1.206 9.140 1.00 90.75 170 THR A CA 1
ATOM 1202 C C . THR A 1 170 ? -22.100 -1.060 9.672 1.00 90.75 170 THR A C 1
ATOM 1204 O O . THR A 1 170 ? -22.952 -0.542 8.960 1.00 90.75 170 THR A O 1
ATOM 1207 N N . CYS A 1 171 ? -22.384 -1.518 10.897 1.00 87.94 171 CYS A N 1
ATOM 1208 C CA . CYS A 1 171 ? -23.749 -1.532 11.453 1.00 87.94 171 CYS A CA 1
ATOM 1209 C C . CYS A 1 171 ? -23.972 -0.584 12.642 1.00 87.94 171 CYS A C 1
ATOM 1211 O O . CYS A 1 171 ? -25.114 -0.349 13.018 1.00 87.94 171 CYS A O 1
ATOM 1213 N N . GLY A 1 172 ? -22.915 -0.018 13.232 1.00 84.69 172 GLY A N 1
ATOM 1214 C 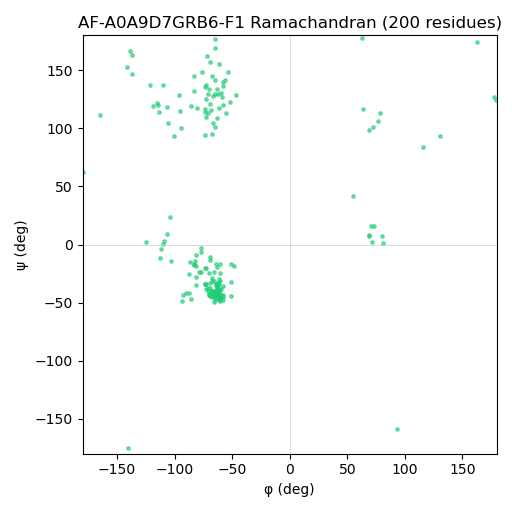CA . GLY A 1 172 ? -23.019 0.917 14.358 1.00 84.69 172 GLY A CA 1
ATOM 1215 C C . GLY A 1 172 ? -23.214 0.280 15.742 1.00 84.69 172 GLY A C 1
ATOM 1216 O O . GLY A 1 172 ? -23.300 1.010 16.734 1.00 84.69 172 GLY A O 1
ATOM 1217 N N . SER A 1 173 ? -23.254 -1.051 15.852 1.00 82.44 173 SER A N 1
ATOM 1218 C CA . SER A 1 173 ? -23.383 -1.737 17.147 1.00 82.44 173 SER A CA 1
ATOM 1219 C C . SER A 1 173 ? -22.127 -1.555 18.008 1.00 82.44 173 SER A C 1
ATOM 1221 O O . SER A 1 173 ? -21.011 -1.498 17.481 1.00 82.44 173 SER A O 1
ATOM 1223 N N . SER A 1 174 ? -22.282 -1.453 19.332 1.00 81.50 174 SER A N 1
ATOM 1224 C CA . SER A 1 174 ? -21.148 -1.237 20.247 1.00 81.50 174 SER A CA 1
ATOM 1225 C C . SER A 1 174 ? -20.271 -2.483 20.399 1.00 81.50 174 SER A C 1
ATOM 1227 O O . SER A 1 174 ? -20.783 -3.586 20.571 1.00 81.50 174 SER A O 1
ATOM 1229 N N . LEU A 1 175 ? -18.950 -2.305 20.398 1.00 81.12 175 LEU A N 1
ATOM 1230 C CA . LEU A 1 175 ? -17.950 -3.363 20.534 1.00 81.12 175 LEU A CA 1
ATOM 1231 C C . LEU A 1 175 ? -17.197 -3.175 21.859 1.00 81.12 175 LEU A C 1
ATOM 1233 O O . LEU A 1 175 ? -16.491 -2.187 22.049 1.00 81.12 175 LEU A O 1
ATOM 1237 N N . GLY A 1 176 ? -17.362 -4.116 22.791 1.00 76.00 176 GLY A N 1
ATOM 1238 C CA . GLY A 1 176 ? -16.539 -4.199 24.005 1.00 76.00 176 GLY A CA 1
ATOM 1239 C C . GLY A 1 176 ? -16.896 -3.266 25.175 1.00 76.00 176 GLY A C 1
ATOM 1240 O O . GLY A 1 176 ? -16.152 -3.254 26.153 1.00 76.00 176 GLY A O 1
ATOM 1241 N N . GLY A 1 177 ? -18.005 -2.508 25.143 1.00 81.31 177 GLY A N 1
ATOM 1242 C CA . GLY A 1 177 ? -18.443 -1.702 26.297 1.00 81.31 177 GLY A CA 1
ATOM 1243 C C . GLY A 1 177 ? -19.453 -0.586 25.997 1.00 81.31 177 GLY A C 1
ATOM 1244 O O . GLY A 1 177 ? -19.758 -0.286 24.845 1.00 81.31 177 GLY A O 1
ATOM 1245 N N . CYS A 1 178 ? -19.953 0.072 27.050 1.00 84.69 178 CYS A N 1
ATOM 1246 C CA . CYS A 1 178 ? -20.838 1.231 26.946 1.00 84.69 178 CYS A CA 1
ATOM 1247 C C . CYS A 1 178 ? -20.100 2.437 26.344 1.00 84.69 178 CYS A C 1
ATOM 1249 O O . CYS A 1 178 ? -19.097 2.882 26.912 1.00 84.69 178 CYS A O 1
ATOM 1251 N N . PRO A 1 179 ? -20.632 3.081 25.294 1.00 81.00 179 PRO A N 1
ATOM 1252 C CA . PRO A 1 179 ? -19.946 4.198 24.653 1.00 81.00 179 PRO A CA 1
ATOM 1253 C C . PRO A 1 179 ? -19.955 5.500 25.459 1.00 81.00 179 PRO A C 1
ATOM 1255 O O . PRO A 1 179 ? -19.117 6.366 25.220 1.00 81.00 179 PRO A O 1
ATOM 1258 N N . ARG A 1 180 ? -20.879 5.650 26.418 1.00 86.50 180 ARG A N 1
ATOM 1259 C CA . ARG A 1 180 ? -20.985 6.860 27.248 1.00 86.50 180 ARG A CA 1
ATOM 1260 C C . ARG A 1 180 ? -20.072 6.822 28.467 1.00 86.50 180 ARG A C 1
ATOM 1262 O O . ARG A 1 180 ? -19.420 7.814 28.762 1.00 86.50 180 ARG A O 1
ATOM 1269 N N . CYS A 1 181 ? -20.064 5.714 29.209 1.00 88.81 181 CYS A N 1
ATOM 1270 C CA . CYS A 1 181 ? -19.332 5.618 30.479 1.00 88.81 181 CYS A CA 1
ATOM 1271 C C . CYS A 1 181 ? -18.131 4.662 30.441 1.00 88.81 181 CYS A C 1
ATOM 1273 O O . CYS A 1 181 ? -17.435 4.542 31.447 1.00 88.81 181 CYS A O 1
ATOM 1275 N N . GLY A 1 182 ? -17.900 3.963 29.323 1.00 83.31 182 GLY A N 1
ATOM 1276 C CA . GLY A 1 182 ? -16.789 3.022 29.158 1.00 83.31 182 GLY A CA 1
ATOM 1277 C C . GLY A 1 182 ? -16.901 1.744 29.993 1.00 83.31 182 GLY A C 1
ATOM 1278 O O . GLY A 1 182 ? -15.938 0.991 30.064 1.00 83.31 182 GLY A O 1
ATOM 1279 N N . HIS A 1 183 ? -18.038 1.501 30.653 1.00 88.56 183 HIS A N 1
ATOM 1280 C CA . HIS A 1 183 ? -18.239 0.283 31.432 1.00 88.56 183 HIS A CA 1
ATOM 1281 C C . HIS A 1 183 ? -18.376 -0.9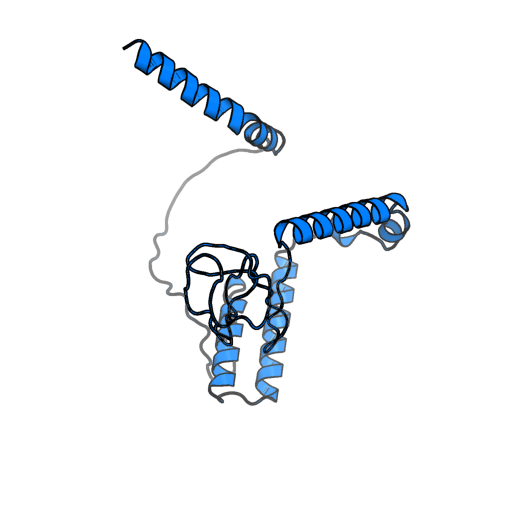33 30.516 1.00 88.56 183 HIS A C 1
ATOM 1283 O O . HIS A 1 183 ? -19.109 -0.876 29.528 1.00 88.56 183 HIS A O 1
ATOM 1289 N N . THR A 1 184 ? -17.684 -2.019 30.843 1.00 85.38 184 THR A N 1
ATOM 1290 C CA . THR A 1 184 ? -17.794 -3.288 30.124 1.00 85.38 184 THR A CA 1
ATOM 1291 C C . THR A 1 184 ? -19.200 -3.844 30.296 1.00 85.38 184 THR A C 1
ATOM 1293 O O . THR A 1 184 ? -19.693 -3.929 31.415 1.00 85.38 184 THR A O 1
ATOM 1296 N N . ILE A 1 185 ? -19.849 -4.221 29.200 1.00 83.25 185 ILE A N 1
ATOM 1297 C CA . ILE A 1 185 ? -21.198 -4.779 29.259 1.00 83.25 185 ILE A CA 1
ATOM 1298 C C . ILE A 1 185 ? -21.081 -6.280 29.521 1.00 83.25 185 ILE A C 1
ATOM 1300 O O . ILE A 1 185 ? -20.479 -6.998 28.725 1.00 83.25 185 ILE A O 1
ATOM 1304 N N . ALA A 1 186 ? -21.638 -6.748 30.640 1.00 75.50 186 ALA A N 1
ATOM 1305 C CA . ALA A 1 186 ? -21.561 -8.153 31.042 1.00 75.50 186 ALA A CA 1
ATOM 1306 C C . ALA A 1 186 ? -22.345 -9.095 30.108 1.00 75.50 186 ALA A C 1
ATOM 1308 O O . ALA A 1 186 ? -21.976 -10.258 29.958 1.00 75.50 186 ALA A O 1
ATOM 1309 N N . GLN A 1 187 ? -23.413 -8.595 29.479 1.00 73.50 187 GLN A N 1
ATOM 1310 C CA . GLN A 1 187 ? -24.267 -9.347 28.559 1.00 73.50 187 GLN A CA 1
ATOM 1311 C C . GLN A 1 187 ? -24.153 -8.786 27.133 1.00 73.50 187 GLN A C 1
ATOM 1313 O O . GLN A 1 187 ? -24.469 -7.616 26.918 1.00 73.50 187 GLN A O 1
ATOM 1318 N N . PRO A 1 188 ? -23.721 -9.583 26.143 1.00 67.06 188 PRO A N 1
ATOM 1319 C CA . PRO A 1 188 ? -23.474 -9.099 24.782 1.00 67.06 188 PRO A CA 1
ATOM 1320 C C . PRO A 1 188 ? -24.733 -8.584 24.059 1.00 67.06 188 PRO A C 1
ATOM 1322 O O . PRO A 1 188 ? -24.610 -7.861 23.077 1.00 67.06 188 PRO A O 1
ATOM 1325 N N . ASP A 1 189 ? -25.926 -8.924 24.545 1.00 73.81 189 ASP A N 1
ATOM 1326 C CA . ASP A 1 189 ? -27.244 -8.557 24.018 1.00 73.81 189 ASP A CA 1
ATOM 1327 C C . ASP A 1 189 ? -27.978 -7.492 24.860 1.00 73.81 189 ASP A C 1
ATOM 1329 O O . ASP A 1 189 ? -29.153 -7.194 24.618 1.00 73.81 189 ASP A O 1
ATOM 1333 N N . ALA A 1 190 ? -27.309 -6.884 25.847 1.00 79.75 190 ALA A N 1
ATOM 1334 C CA . ALA A 1 190 ? -27.921 -5.848 26.669 1.00 79.75 190 ALA A CA 1
ATOM 1335 C C . ALA A 1 190 ? -28.330 -4.629 25.822 1.00 79.75 190 ALA A C 1
ATOM 1337 O O . ALA A 1 190 ? -27.528 -4.047 25.096 1.00 79.75 190 ALA A O 1
ATOM 1338 N N . ARG A 1 191 ? -29.583 -4.182 25.972 1.00 85.00 191 ARG A N 1
ATOM 1339 C CA . ARG A 1 191 ? -30.104 -2.969 25.308 1.00 85.00 191 ARG A CA 1
ATOM 1340 C C . ARG A 1 191 ? -29.733 -1.670 26.019 1.00 85.00 191 ARG A C 1
ATOM 1342 O O . ARG A 1 191 ? -29.818 -0.594 25.430 1.00 85.00 191 ARG A O 1
ATOM 1349 N N . PHE A 1 192 ? -29.345 -1.756 27.288 1.00 88.88 192 PHE A N 1
ATOM 1350 C CA . PHE A 1 192 ? -28.993 -0.616 28.127 1.00 88.88 192 PHE A CA 1
ATOM 1351 C C . PHE A 1 192 ? -27.746 -0.935 28.943 1.00 88.88 192 PHE A C 1
ATOM 1353 O O . PHE A 1 192 ? -27.548 -2.069 29.371 1.00 88.88 192 PHE A O 1
ATOM 1360 N N . CYS A 1 193 ? -26.925 0.083 29.191 1.00 89.62 193 CYS A N 1
ATOM 1361 C CA . CYS A 1 193 ? -25.814 -0.013 30.125 1.00 89.62 193 CYS A CA 1
ATOM 1362 C C . CYS A 1 193 ? -26.343 -0.130 31.559 1.00 89.62 193 CYS A C 1
ATOM 1364 O O . CYS A 1 193 ? -27.007 0.781 32.054 1.00 89.62 193 CYS A O 1
ATOM 1366 N N . ASP A 1 194 ? -25.984 -1.214 32.234 1.00 91.38 194 ASP A N 1
ATOM 1367 C CA . ASP A 1 194 ? -26.274 -1.505 33.640 1.00 91.38 194 ASP A CA 1
ATOM 1368 C C . ASP A 1 194 ? -25.688 -0.470 34.614 1.00 91.38 194 ASP A C 1
ATOM 1370 O O . ASP A 1 194 ? -26.225 -0.263 35.699 1.00 91.38 194 ASP A O 1
ATOM 1374 N N . ARG A 1 195 ? -24.629 0.245 34.216 1.00 93.06 195 ARG A N 1
ATOM 1375 C CA . ARG A 1 195 ? -24.015 1.290 35.049 1.00 93.06 195 ARG A CA 1
ATOM 1376 C C . ARG A 1 195 ? -24.597 2.691 34.857 1.00 93.06 195 ARG A C 1
ATOM 1378 O O . ARG A 1 195 ? -24.700 3.439 35.822 1.00 93.06 195 ARG A O 1
ATOM 1385 N N . CYS A 1 196 ? -24.883 3.110 33.623 1.00 94.12 196 CYS A N 1
ATOM 1386 C CA . CYS A 1 196 ? -25.255 4.507 33.327 1.00 94.12 196 CYS A CA 1
ATOM 1387 C C . CYS A 1 196 ? -26.591 4.677 32.589 1.00 94.12 196 CYS A C 1
ATOM 1389 O O . CYS A 1 196 ? -26.934 5.798 32.211 1.00 94.12 196 CYS A O 1
ATOM 1391 N N . GLY A 1 197 ? -27.313 3.584 32.328 1.00 90.75 197 GLY A N 1
ATOM 1392 C CA . GLY A 1 197 ? -28.638 3.587 31.702 1.00 90.75 197 GLY A CA 1
ATOM 1393 C C . GLY A 1 197 ? -28.666 4.009 30.231 1.00 90.75 197 GLY A C 1
ATOM 1394 O O . GLY A 1 197 ? -29.737 4.192 29.666 1.00 90.75 197 GLY A O 1
ATOM 1395 N N . THR A 1 198 ? -27.510 4.197 29.589 1.00 90.81 198 THR A N 1
ATOM 1396 C CA . THR A 1 198 ? -27.466 4.606 28.175 1.00 90.81 198 THR A CA 1
ATOM 1397 C C . THR A 1 198 ? -27.842 3.444 27.273 1.00 90.81 198 THR A C 1
ATOM 1399 O O . THR A 1 198 ? -27.353 2.334 27.478 1.00 90.81 198 THR A O 1
ATOM 1402 N N . THR A 1 199 ? -28.683 3.710 26.276 1.00 88.81 199 THR A N 1
ATOM 1403 C CA . THR A 1 199 ? -29.061 2.747 25.239 1.00 88.81 199 THR A CA 1
ATOM 1404 C C . THR A 1 199 ? -27.832 2.270 24.475 1.00 88.81 199 THR A C 1
ATOM 1406 O O . THR A 1 199 ? -27.029 3.084 24.014 1.00 88.81 199 THR A O 1
ATOM 1409 N N . LEU A 1 200 ? -27.702 0.959 24.332 1.00 81.75 200 LEU A N 1
ATOM 1410 C CA . LEU A 1 200 ? -26.688 0.311 23.514 1.00 81.75 200 LEU A CA 1
ATOM 1411 C C . LEU A 1 200 ? -27.327 -0.001 22.157 1.00 81.75 200 LEU A C 1
ATOM 1413 O O . LEU A 1 200 ? -28.433 -0.540 22.100 1.00 81.75 200 LEU A O 1
ATOM 1417 N N . SER A 1 201 ? -26.676 0.398 21.066 1.00 67.38 201 SER A N 1
ATOM 1418 C CA . SER A 1 201 ? -27.086 0.006 19.717 1.00 67.38 201 SER A CA 1
ATOM 1419 C C . SER A 1 201 ? -26.764 -1.479 19.531 1.00 67.38 201 SER A C 1
ATOM 1421 O O . SER A 1 201 ? -25.592 -1.863 19.585 1.00 67.38 201 SER A O 1
ATOM 1423 N N . GLY A 1 202 ? -27.822 -2.290 19.403 1.00 59.94 202 GLY A N 1
ATOM 1424 C CA . GLY A 1 202 ? -27.753 -3.729 19.123 1.00 59.94 202 GLY A CA 1
ATOM 1425 C C . GLY A 1 202 ? -27.291 -4.051 17.711 1.00 59.94 202 GLY A C 1
ATOM 1426 O O . GLY A 1 202 ? -27.225 -3.126 16.871 1.00 59.94 202 GLY A O 1
#

Sequence (202 aa):
MTSLIVGLVLIVGGIAFAAAPLLRRRSDGSDPSGAAPGGANAARGHEGEPRAATLVDGTVEPAPDGALGMALDELELDRAMGKLSPADYLALRAGLERRAQDALARSRLPDPQIDAVPAAVAAALPDEAPRALAAIAEQAERLVHALRGPVVACATCGPRPEPGARFCSTCGSSLGGCPRCGHTIAQPDARFCDRCGTTLSG

Mean predicted aligned error: 21.46 Å

Foldseek 3Di:
DVVVVVVVCVVVVVVCVVCVVVVVVVVVDDDDDDDDDDDDDDDPDDDDDPDDFDDDPNDTDDDPLVCLVVVLVVLVVCVVVVVDDPVRSVVVVVVSVVSNVVSVVVVDDPPCVVVVPPVVVVVVPPPVVVVVVVVVVVVVVVVVDVVQADFWADPPPGTDSHHPDQADPPQGFGTQADPPPRHGAPDSPDQADPVPRDGTDD

Secondary structure (DSSP, 8-state):
-HHHHHHHHHHHHHHHHHHHHHHHHHHSS-------------------------EETTEE----GGGHHHHHHHHHHHHHTT-S-HHHHHHHHHHHHHHHHHHHHHHS---HHHHT--HHHHHHS-THHHHHHHHHHHHHHHHHHHHH---EEETTTEEE-STT-SB-TTT--B-SS-TTT-PPPSSTT-SB-TTT-PBP--

Radius of gyration: 31.9 Å; Cα contacts (8 Å, |Δi|>4): 126; chains: 1; bounding box: 71×59×74 Å